Protein AF-A0A852X7X7-F1 (afdb_monomer)

Structure (mmCIF, N/CA/C/O backbone):
data_AF-A0A852X7X7-F1
#
_entry.id   AF-A0A852X7X7-F1
#
loop_
_atom_site.group_PDB
_atom_site.id
_atom_site.type_symbol
_atom_site.label_atom_id
_atom_site.label_alt_id
_atom_site.label_comp_id
_atom_site.label_asym_id
_atom_site.label_entity_id
_atom_site.label_seq_id
_atom_site.pdbx_PDB_ins_code
_atom_site.Cartn_x
_atom_site.Cartn_y
_atom_site.Cartn_z
_atom_site.occupancy
_atom_site.B_iso_or_equiv
_atom_site.auth_seq_id
_atom_site.auth_comp_id
_atom_site.auth_asym_id
_atom_site.auth_atom_id
_atom_site.pdbx_PDB_model_num
ATOM 1 N N . MET A 1 1 ? -17.909 14.255 57.408 1.00 47.53 1 MET A N 1
ATOM 2 C CA . MET A 1 1 ? -19.087 13.849 56.614 1.00 47.53 1 MET A CA 1
ATOM 3 C C . MET A 1 1 ? -19.416 14.980 55.653 1.00 47.53 1 MET A C 1
ATOM 5 O O . MET A 1 1 ? -20.024 15.958 56.051 1.00 47.53 1 MET A O 1
ATOM 9 N N . ALA A 1 2 ? -18.849 14.853 54.459 1.00 37.81 2 ALA A N 1
ATOM 10 C CA . ALA A 1 2 ? -18.956 15.591 53.193 1.00 37.81 2 ALA A CA 1
ATOM 11 C C . ALA A 1 2 ? -17.864 14.885 52.345 1.00 37.81 2 ALA A C 1
ATOM 13 O O . ALA A 1 2 ? -16.836 14.518 52.910 1.00 37.81 2 ALA A O 1
ATOM 14 N N . ASP A 1 3 ? -18.020 14.512 51.084 1.00 29.88 3 ASP A N 1
ATOM 15 C CA . ASP A 1 3 ? -18.584 15.288 49.995 1.00 29.88 3 ASP A CA 1
ATOM 16 C C . ASP A 1 3 ? -18.971 14.363 48.824 1.00 29.88 3 ASP A C 1
ATOM 18 O O . ASP A 1 3 ? -18.454 13.251 48.685 1.00 29.88 3 ASP A O 1
ATOM 22 N N . SER A 1 4 ? -19.895 14.841 48.000 1.00 41.03 4 SER A N 1
ATOM 23 C CA . SER A 1 4 ? -20.409 14.184 46.796 1.00 41.03 4 SER A CA 1
ATOM 24 C C . SER A 1 4 ? -19.442 14.341 45.619 1.00 41.03 4 SER A C 1
ATOM 26 O O . SER A 1 4 ? -18.873 15.412 45.455 1.00 41.03 4 SER A O 1
ATOM 28 N N . ALA A 1 5 ? -19.357 13.350 44.723 1.00 35.47 5 ALA A N 1
ATOM 29 C CA . ALA A 1 5 ? -19.069 13.603 43.305 1.00 35.47 5 ALA A CA 1
ATOM 30 C C . ALA A 1 5 ? -19.497 12.423 42.416 1.00 35.47 5 ALA A C 1
ATOM 32 O O . ALA A 1 5 ? -18.858 11.374 42.361 1.00 35.47 5 ALA A O 1
ATOM 33 N N . GLN A 1 6 ? -20.604 12.634 41.705 1.00 41.34 6 GLN A N 1
ATOM 34 C CA . GLN A 1 6 ? -20.927 11.980 40.440 1.00 41.34 6 GLN A CA 1
ATOM 35 C C . GLN A 1 6 ? -20.012 12.489 39.313 1.00 41.34 6 GLN A C 1
ATOM 37 O O . GLN A 1 6 ? -19.461 13.582 39.410 1.00 41.34 6 GLN A O 1
ATOM 42 N N . SER A 1 7 ? -20.031 11.740 38.202 1.00 35.16 7 SER A N 1
ATOM 43 C CA . SER A 1 7 ? -19.674 12.121 36.822 1.00 35.16 7 SER A CA 1
ATOM 44 C C . SER A 1 7 ? -18.323 11.612 36.315 1.00 35.16 7 SER A C 1
ATOM 46 O O . SER A 1 7 ? -17.268 12.098 36.702 1.00 35.16 7 SER A O 1
ATOM 48 N N . ALA A 1 8 ? -18.366 10.685 35.357 1.00 33.28 8 ALA A N 1
ATOM 49 C CA . ALA A 1 8 ? -18.202 11.067 33.952 1.00 33.28 8 ALA A CA 1
ATOM 50 C C . ALA A 1 8 ? -18.531 9.872 33.045 1.00 33.28 8 ALA A C 1
ATOM 52 O O . ALA A 1 8 ? -18.027 8.765 33.236 1.00 33.28 8 ALA A O 1
ATOM 53 N N . GLY A 1 9 ? -19.413 10.109 32.073 1.00 31.95 9 GLY A N 1
ATOM 54 C CA . GLY A 1 9 ? -19.806 9.140 31.060 1.00 31.95 9 GLY A CA 1
ATOM 55 C C . GLY A 1 9 ? -18.603 8.667 30.252 1.00 31.95 9 GLY A C 1
ATOM 56 O O . GLY A 1 9 ? -17.933 9.455 29.588 1.00 31.95 9 GLY A O 1
ATOM 57 N N . GLY A 1 10 ? -18.342 7.364 30.308 1.00 29.44 10 GLY A N 1
ATOM 58 C CA . GLY A 1 10 ? -17.426 6.714 29.387 1.00 29.44 10 GLY A CA 1
ATOM 59 C C . GLY A 1 10 ? -18.079 6.656 28.015 1.00 29.44 10 GLY A C 1
ATOM 60 O O . GLY A 1 10 ? -19.045 5.918 27.827 1.00 29.44 10 GLY A O 1
ATOM 61 N N . ALA A 1 11 ? -17.550 7.440 27.076 1.00 36.84 11 ALA A N 1
ATOM 62 C CA . ALA A 1 11 ? -17.790 7.259 25.652 1.00 36.84 11 ALA A CA 1
ATOM 63 C C . ALA A 1 11 ? -17.662 5.768 25.307 1.00 36.84 11 ALA A C 1
ATOM 65 O O . ALA A 1 11 ? -16.727 5.102 25.764 1.00 36.84 11 ALA A O 1
ATOM 66 N N . GLY A 1 12 ? -18.644 5.251 24.565 1.00 34.09 12 GLY A N 1
ATOM 67 C CA . GLY A 1 12 ? -18.779 3.840 24.227 1.00 34.09 12 GLY A CA 1
ATOM 68 C C . GLY A 1 12 ? -17.469 3.266 23.705 1.00 34.09 12 GLY A C 1
ATOM 69 O O . GLY A 1 12 ? -17.073 3.510 22.570 1.00 34.09 12 GLY A O 1
ATOM 70 N N . ARG A 1 13 ? -16.788 2.495 24.554 1.00 37.50 13 ARG A N 1
ATOM 71 C CA . ARG A 1 13 ? -15.682 1.643 24.133 1.00 37.50 13 ARG A CA 1
ATOM 72 C C . ARG A 1 13 ? -16.305 0.600 23.196 1.00 37.50 13 ARG A C 1
ATOM 74 O O . ARG A 1 13 ? -17.237 -0.069 23.648 1.00 37.50 13 ARG A O 1
ATOM 81 N N . PRO A 1 14 ? -15.851 0.464 21.938 1.00 44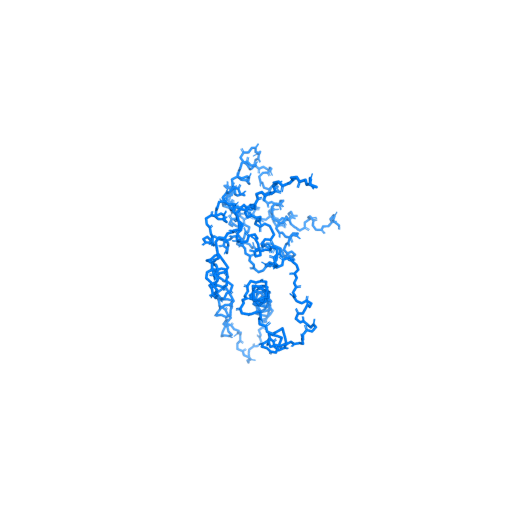.03 14 PRO A N 1
ATOM 82 C CA . PRO A 1 14 ? -16.411 -0.527 21.029 1.00 44.03 14 PRO A CA 1
ATOM 83 C C . PRO A 1 14 ? -16.366 -1.898 21.706 1.00 44.03 14 PRO A C 1
ATOM 85 O O . PRO A 1 14 ? -15.362 -2.254 22.338 1.00 44.03 14 PRO A O 1
ATOM 88 N N . GLU A 1 15 ? -17.495 -2.609 21.652 1.00 45.03 15 GLU A N 1
ATOM 89 C CA . GLU A 1 15 ? -17.642 -3.959 22.186 1.00 45.03 15 GLU A CA 1
ATOM 90 C C . GLU A 1 15 ? -16.430 -4.798 21.796 1.00 45.03 15 GLU A C 1
ATOM 92 O O . GLU A 1 15 ? -15.953 -4.745 20.662 1.00 45.03 15 GLU A O 1
ATOM 97 N N . LYS A 1 16 ? -15.907 -5.541 22.777 1.00 47.69 16 LYS A N 1
ATOM 98 C CA . LYS A 1 16 ? -14.737 -6.404 22.636 1.00 47.69 16 LYS A CA 1
ATOM 99 C C . LYS A 1 16 ? -14.944 -7.348 21.449 1.00 47.69 16 LYS A C 1
ATOM 101 O O . LYS A 1 16 ? -15.520 -8.421 21.617 1.00 47.69 16 LYS A 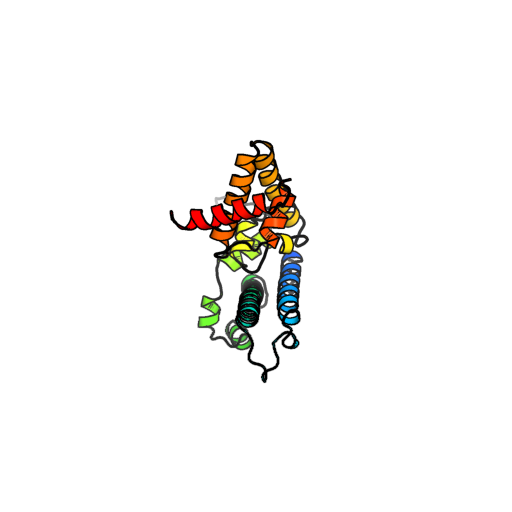O 1
ATOM 106 N N . GLN A 1 17 ? -14.437 -6.976 20.274 1.00 52.56 17 GLN A N 1
ATOM 107 C CA . GLN A 1 17 ? -14.179 -7.930 19.206 1.00 52.56 17 GLN A CA 1
ATOM 108 C C . GLN A 1 17 ? -13.376 -9.069 19.827 1.00 52.56 17 GLN A C 1
ATOM 110 O O . GLN A 1 17 ? -12.399 -8.833 20.547 1.00 52.56 17 GLN A O 1
ATOM 115 N N . GLY A 1 18 ? -13.873 -10.291 19.632 1.00 54.16 18 GLY A N 1
ATOM 116 C CA . GLY A 1 18 ? -13.298 -11.494 20.206 1.00 54.16 18 GLY A CA 1
ATOM 1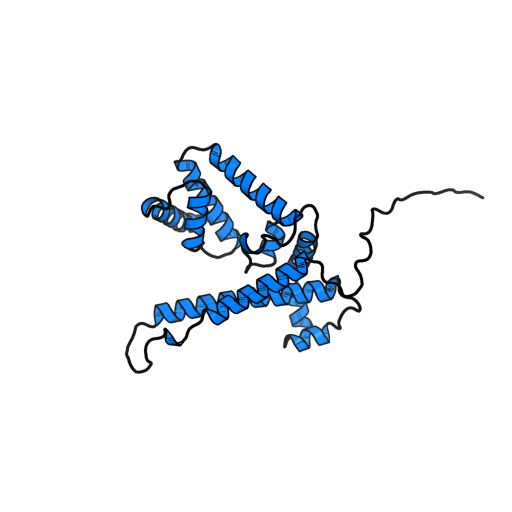17 C C . GLY A 1 18 ? -11.791 -11.512 19.996 1.00 54.16 18 GLY A C 1
ATOM 118 O O . GLY A 1 18 ? -11.280 -11.212 18.916 1.00 54.16 18 GLY A O 1
ATOM 119 N N . TRP A 1 19 ? -11.080 -11.821 21.068 1.00 57.03 19 TRP A N 1
ATOM 120 C CA . TRP A 1 19 ? -9.647 -12.018 21.031 1.00 57.03 19 TRP A CA 1
ATOM 121 C C . TRP A 1 19 ? -9.252 -12.941 19.856 1.00 57.03 19 TRP A C 1
ATOM 123 O O . TRP A 1 19 ? -9.862 -13.991 19.675 1.00 57.03 19 TRP A O 1
ATOM 133 N N . GLY A 1 20 ? -8.269 -12.535 19.041 1.00 67.25 20 GLY A N 1
ATOM 134 C CA . GLY A 1 20 ? -7.793 -13.317 17.889 1.00 67.25 20 GLY A CA 1
ATOM 135 C C . GLY A 1 20 ? -8.517 -13.076 16.556 1.00 67.25 20 GLY A C 1
ATOM 136 O O . GLY A 1 20 ? -8.166 -13.713 15.567 1.00 67.25 20 GLY A O 1
ATOM 137 N N . VAL A 1 21 ? -9.481 -12.151 16.486 1.00 82.62 21 VAL A N 1
ATOM 138 C CA . VAL A 1 21 ? -10.149 -11.782 15.225 1.00 82.62 21 VAL A CA 1
ATOM 139 C C . VAL A 1 21 ? -9.484 -10.551 14.605 1.00 82.62 21 VAL A C 1
ATOM 141 O O . VAL A 1 21 ? -9.337 -9.519 15.258 1.00 82.62 21 VAL A O 1
ATOM 144 N N . ILE A 1 22 ? -9.083 -10.650 13.335 1.00 89.69 22 ILE A N 1
ATOM 145 C CA . ILE A 1 22 ? -8.619 -9.499 12.549 1.00 89.69 22 ILE A CA 1
ATOM 146 C C . ILE A 1 22 ? -9.858 -8.788 11.977 1.00 89.69 22 ILE A C 1
ATOM 148 O O . ILE A 1 22 ? -10.655 -9.443 11.301 1.00 89.69 22 ILE A O 1
ATOM 152 N N . PRO A 1 23 ? -10.043 -7.474 12.204 1.00 92.75 23 PRO A N 1
ATOM 153 C CA . PRO A 1 23 ? -11.139 -6.715 11.626 1.00 92.75 23 PRO A CA 1
ATOM 154 C C . PRO A 1 23 ? -11.166 -6.837 10.106 1.00 92.75 23 PRO A C 1
ATOM 156 O O . PRO A 1 23 ? -10.123 -6.823 9.448 1.00 92.75 23 PRO A O 1
ATOM 159 N N . GLY A 1 24 ? -12.376 -6.881 9.546 1.00 95.06 24 GLY A N 1
ATOM 160 C CA . GLY A 1 24 ? -12.597 -7.023 8.106 1.00 95.06 24 GLY A CA 1
ATOM 161 C C . GLY A 1 24 ? -11.747 -6.089 7.229 1.00 95.06 24 GLY A C 1
ATOM 162 O O . GLY A 1 24 ? -11.124 -6.596 6.298 1.00 95.06 24 GLY A O 1
ATOM 163 N N . PRO A 1 25 ? -11.661 -4.772 7.514 1.00 96.31 25 PRO A N 1
ATOM 164 C CA . PRO A 1 25 ? -10.861 -3.848 6.705 1.00 96.31 25 PRO A CA 1
ATOM 165 C C . PRO A 1 25 ? -9.365 -4.184 6.704 1.00 96.31 25 PRO A C 1
ATOM 167 O O . PRO A 1 25 ? -8.741 -4.225 5.647 1.00 96.31 25 PRO A O 1
ATOM 170 N N . VAL A 1 26 ? -8.805 -4.520 7.872 1.00 95.94 26 VAL A N 1
ATOM 171 C CA . VAL A 1 26 ? -7.389 -4.895 8.023 1.00 95.94 26 VAL A CA 1
ATOM 172 C C . VAL A 1 26 ? -7.097 -6.216 7.312 1.00 95.94 26 VAL A C 1
ATOM 174 O O . VAL A 1 26 ? -6.106 -6.325 6.593 1.00 95.94 26 VAL A O 1
ATOM 177 N N . HIS A 1 27 ? -7.972 -7.214 7.469 1.00 96.38 27 HIS A N 1
ATOM 178 C CA . HIS A 1 27 ? -7.832 -8.500 6.786 1.00 96.38 27 HIS A CA 1
ATOM 179 C C . HIS A 1 27 ? -7.914 -8.347 5.261 1.00 96.38 27 HIS A C 1
ATOM 181 O O . HIS A 1 27 ? -7.106 -8.923 4.539 1.00 96.38 27 HIS A O 1
ATOM 187 N N . ARG A 1 28 ? -8.859 -7.550 4.751 1.00 97.62 28 ARG A N 1
ATOM 188 C CA . ARG A 1 28 ? -8.969 -7.296 3.308 1.00 97.62 28 ARG A CA 1
ATOM 189 C C . ARG A 1 28 ? -7.742 -6.574 2.760 1.00 97.62 28 ARG A C 1
ATOM 191 O O . ARG A 1 28 ? -7.268 -6.959 1.697 1.00 97.62 28 ARG A O 1
ATOM 198 N N . LEU A 1 29 ? -7.183 -5.608 3.492 1.00 97.38 29 LEU A N 1
ATOM 199 C CA . LEU A 1 29 ? -5.947 -4.949 3.070 1.00 97.38 29 LEU A CA 1
ATOM 200 C C . LEU A 1 29 ? -4.753 -5.918 3.047 1.00 97.38 29 LEU A C 1
ATOM 202 O O . LEU A 1 29 ? -3.967 -5.903 2.103 1.00 97.38 29 LEU A O 1
ATOM 206 N N . LEU A 1 30 ? -4.646 -6.800 4.047 1.00 97.06 30 LEU A N 1
ATOM 207 C CA . LEU A 1 30 ? -3.643 -7.869 4.078 1.00 97.06 30 LEU A CA 1
ATOM 208 C C . LEU A 1 30 ? -3.734 -8.760 2.828 1.00 97.06 30 LEU A C 1
ATOM 210 O O . LEU A 1 30 ? -2.717 -9.021 2.180 1.00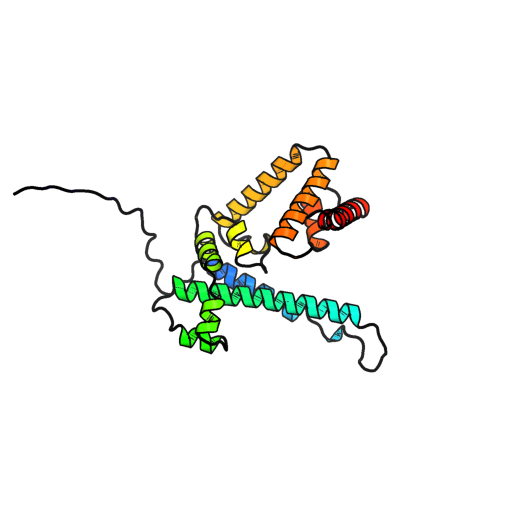 97.06 30 LEU A O 1
ATOM 214 N N . VAL A 1 31 ? -4.946 -9.208 2.483 1.00 97.31 31 VAL A N 1
ATOM 215 C CA . VAL A 1 31 ? -5.203 -10.000 1.270 1.00 97.31 31 VAL A CA 1
ATOM 216 C C . VAL A 1 31 ? -4.788 -9.211 0.029 1.00 97.31 31 VAL A C 1
ATOM 218 O O . VAL A 1 31 ? -4.030 -9.733 -0.781 1.00 97.31 31 VAL A O 1
ATOM 221 N N . ARG A 1 32 ? -5.178 -7.935 -0.074 1.00 96.44 32 ARG A N 1
ATOM 222 C CA . ARG A 1 32 ? -4.874 -7.075 -1.226 1.00 96.44 32 ARG A CA 1
ATOM 223 C C . ARG A 1 32 ? -3.374 -6.910 -1.463 1.00 96.44 32 ARG A C 1
ATOM 225 O O . ARG A 1 32 ? -2.909 -7.094 -2.582 1.00 96.44 32 ARG A O 1
ATOM 232 N N . LEU A 1 33 ? -2.609 -6.619 -0.411 1.00 96.81 33 LEU A N 1
ATOM 233 C CA . LEU A 1 33 ? -1.148 -6.504 -0.489 1.00 96.81 33 LEU A CA 1
ATOM 234 C C . LEU A 1 33 ? -0.491 -7.839 -0.871 1.00 96.81 33 LEU A C 1
ATOM 236 O O . LEU A 1 33 ? 0.469 -7.860 -1.638 1.00 96.81 33 LEU A O 1
ATOM 240 N N . THR A 1 34 ? -1.026 -8.957 -0.373 1.00 97.69 34 THR A N 1
ATOM 241 C CA . THR A 1 34 ? -0.532 -10.301 -0.710 1.00 97.69 34 THR A CA 1
ATOM 242 C C . THR A 1 34 ? -0.793 -10.642 -2.178 1.00 97.69 34 THR A C 1
ATOM 244 O O . THR A 1 34 ? 0.115 -11.083 -2.881 1.00 97.69 34 THR A O 1
ATOM 247 N N . GLU A 1 35 ? -2.014 -10.406 -2.660 1.00 95.56 35 GLU A N 1
ATOM 248 C CA . GLU A 1 35 ? -2.400 -10.608 -4.060 1.00 95.56 35 GLU A CA 1
ATOM 249 C C . GLU A 1 35 ? -1.595 -9.709 -4.997 1.00 95.56 35 GLU A C 1
ATOM 251 O O . GLU A 1 35 ? -1.114 -10.176 -6.026 1.00 95.56 35 GLU A O 1
ATOM 256 N N . LYS A 1 36 ? -1.377 -8.446 -4.616 1.00 93.81 36 LYS A N 1
ATOM 257 C CA . LYS A 1 36 ? -0.574 -7.495 -5.387 1.00 93.81 36 LYS A CA 1
ATOM 258 C C . LYS A 1 36 ? 0.884 -7.932 -5.499 1.00 93.81 36 LYS A C 1
ATOM 260 O O . LYS A 1 36 ? 1.420 -7.973 -6.603 1.00 93.81 36 LYS A O 1
ATOM 265 N N . ALA A 1 37 ? 1.511 -8.322 -4.387 1.00 94.50 37 ALA A N 1
ATOM 266 C CA . ALA A 1 37 ? 2.879 -8.841 -4.397 1.00 94.50 37 ALA A CA 1
ATOM 267 C C . ALA A 1 37 ? 2.997 -10.091 -5.280 1.00 94.50 37 ALA A C 1
ATOM 269 O O . ALA A 1 37 ? 3.936 -10.209 -6.067 1.00 94.50 37 ALA A O 1
ATOM 270 N N . ARG A 1 38 ? 2.016 -10.997 -5.191 1.00 95.00 38 ARG A N 1
ATOM 271 C CA . ARG A 1 38 ? 1.952 -12.184 -6.043 1.00 95.00 38 ARG A CA 1
ATOM 272 C C . ARG A 1 38 ? 1.818 -11.819 -7.518 1.00 95.00 38 ARG A C 1
ATOM 274 O O . ARG A 1 38 ? 2.576 -12.342 -8.317 1.00 95.00 38 ARG A O 1
ATOM 281 N N . ALA A 1 39 ? 0.910 -10.914 -7.874 1.00 90.75 39 ALA A N 1
ATOM 282 C CA . ALA A 1 39 ? 0.714 -10.496 -9.259 1.00 90.75 39 ALA A CA 1
ATOM 283 C C . ALA A 1 39 ? 1.983 -9.871 -9.862 1.00 90.75 39 ALA A C 1
ATOM 285 O O . ALA A 1 39 ? 2.319 -10.154 -11.008 1.00 90.75 39 ALA A O 1
ATOM 286 N N . ILE A 1 40 ? 2.721 -9.068 -9.083 1.00 88.81 40 ILE A N 1
ATOM 287 C CA . ILE A 1 40 ? 4.006 -8.502 -9.519 1.00 88.81 40 ILE A CA 1
ATOM 288 C C . ILE A 1 40 ? 5.025 -9.618 -9.775 1.00 88.81 40 ILE A C 1
ATOM 290 O O . ILE A 1 40 ? 5.695 -9.596 -10.804 1.00 88.81 40 ILE A O 1
ATOM 294 N N . ALA A 1 41 ? 5.133 -10.584 -8.858 1.00 89.88 41 ALA A N 1
ATOM 295 C CA . ALA A 1 41 ? 6.063 -11.704 -8.981 1.00 89.88 41 ALA A CA 1
ATOM 296 C C . ALA A 1 41 ? 5.711 -12.632 -10.157 1.00 89.88 41 ALA A C 1
ATOM 298 O O . ALA A 1 41 ? 6.589 -12.963 -10.947 1.00 89.88 41 ALA A O 1
ATOM 299 N N . ASP A 1 42 ? 4.435 -12.996 -10.303 1.00 87.56 42 ASP A N 1
ATOM 300 C CA . ASP A 1 42 ? 3.931 -13.852 -11.383 1.00 87.56 42 ASP A CA 1
ATOM 301 C C . ASP A 1 42 ? 4.069 -13.161 -12.757 1.00 87.56 42 ASP A C 1
ATOM 303 O O . ASP A 1 42 ? 4.243 -13.829 -13.772 1.00 87.56 42 ASP A O 1
ATOM 307 N N . GLY A 1 43 ? 4.043 -11.823 -12.798 1.00 86.50 43 GLY A N 1
ATOM 308 C CA . GLY A 1 43 ? 4.277 -11.029 -14.007 1.00 86.50 43 GLY A CA 1
ATOM 309 C C . GLY A 1 43 ? 5.747 -10.911 -14.433 1.00 86.50 43 GLY A C 1
ATOM 310 O O . GLY A 1 43 ? 6.034 -10.239 -15.425 1.00 86.50 43 GLY A O 1
ATOM 311 N N . GLN A 1 44 ? 6.692 -11.500 -13.689 1.00 84.12 44 GLN A N 1
ATOM 312 C CA . GLN A 1 44 ? 8.101 -11.567 -14.083 1.00 84.12 44 GLN A CA 1
ATOM 313 C C . GLN A 1 44 ? 8.368 -12.834 -14.896 1.00 84.12 44 GLN A C 1
ATOM 315 O O . GLN A 1 44 ? 8.688 -13.885 -14.342 1.00 84.12 44 GLN A O 1
ATOM 320 N N . ASP A 1 45 ? 8.279 -12.723 -16.219 1.00 81.44 45 ASP A N 1
ATOM 321 C CA . ASP A 1 45 ? 8.635 -13.809 -17.126 1.00 81.44 45 ASP A CA 1
ATOM 322 C C . ASP A 1 45 ? 10.059 -13.629 -17.668 1.00 81.44 45 ASP A C 1
ATOM 324 O O . ASP A 1 45 ? 10.343 -12.785 -18.519 1.00 81.44 45 ASP A O 1
ATOM 328 N N . VAL A 1 46 ? 10.983 -14.447 -17.162 1.00 78.88 46 VAL A N 1
ATOM 329 C CA . VAL A 1 46 ? 12.376 -14.460 -17.628 1.00 78.88 46 VAL A CA 1
ATOM 330 C C . VAL A 1 46 ? 12.524 -15.036 -19.038 1.00 78.88 46 VAL A C 1
ATOM 332 O O . VAL A 1 46 ? 13.561 -14.832 -19.658 1.00 78.88 46 VAL A O 1
ATOM 335 N N . SER A 1 47 ? 11.510 -15.731 -19.563 1.00 82.12 47 SER A N 1
ATOM 336 C CA . SER A 1 47 ? 11.523 -16.244 -20.936 1.00 82.12 47 SER A CA 1
ATOM 337 C C . SER A 1 47 ? 11.342 -15.149 -21.989 1.00 82.12 47 SER A C 1
ATOM 339 O O . SER A 1 47 ? 11.691 -15.360 -23.147 1.00 82.12 47 SER A O 1
ATOM 341 N N . GLU A 1 48 ? 10.881 -13.959 -21.584 1.00 84.62 48 GLU A N 1
ATOM 342 C CA . GLU A 1 48 ? 10.865 -12.776 -22.447 1.00 84.62 48 GLU A CA 1
ATOM 343 C C . GLU A 1 48 ? 12.276 -12.254 -22.750 1.00 84.62 48 GLU A C 1
ATOM 345 O O . GLU A 1 48 ? 12.460 -11.510 -23.712 1.00 84.62 48 GLU A O 1
ATOM 350 N N . TRP A 1 49 ? 13.275 -12.608 -21.935 1.00 89.69 49 TRP A N 1
ATOM 351 C CA . TRP A 1 49 ? 14.633 -12.115 -22.121 1.00 89.69 49 TRP A CA 1
ATOM 352 C C . TRP A 1 49 ? 15.258 -12.706 -23.391 1.00 89.69 49 TRP A C 1
ATOM 354 O O . TRP A 1 49 ? 15.086 -13.898 -23.665 1.00 89.69 49 TRP A O 1
ATOM 364 N N . PRO A 1 50 ? 16.036 -11.914 -24.152 1.00 87.25 50 PRO A N 1
ATOM 365 C CA . PRO A 1 50 ? 16.740 -12.423 -25.318 1.00 87.25 50 PRO A CA 1
ATOM 366 C C . PRO A 1 50 ? 17.647 -13.617 -24.968 1.00 87.25 50 PRO A C 1
ATOM 368 O O . PRO A 1 50 ? 18.235 -13.638 -23.879 1.00 87.25 50 PRO A O 1
ATOM 371 N N . PRO A 1 51 ? 17.813 -14.590 -25.884 1.00 85.69 51 PRO A N 1
ATOM 372 C CA . PRO A 1 51 ? 18.732 -15.706 -25.696 1.00 85.69 51 PRO A CA 1
ATOM 373 C C . PRO A 1 51 ? 20.146 -15.235 -25.340 1.00 85.69 51 PRO A C 1
ATOM 375 O O . PRO A 1 51 ? 20.670 -14.287 -25.927 1.00 85.69 51 PRO A O 1
ATOM 378 N N . ALA A 1 52 ? 20.784 -15.923 -24.390 1.00 79.25 52 ALA A N 1
ATOM 379 C CA . ALA A 1 52 ? 22.086 -15.528 -23.845 1.00 79.25 52 ALA A CA 1
ATOM 380 C C . ALA A 1 52 ? 23.235 -15.549 -24.874 1.00 79.25 52 ALA A C 1
ATOM 382 O O . ALA A 1 52 ? 24.283 -14.949 -24.645 1.00 79.25 52 ALA A O 1
ATOM 383 N N . ASP A 1 53 ? 23.056 -16.251 -25.991 1.00 88.38 53 ASP A N 1
ATOM 384 C CA . ASP A 1 53 ? 24.024 -16.406 -27.076 1.00 88.38 53 ASP A CA 1
ATOM 385 C C . ASP A 1 53 ? 23.856 -15.374 -28.206 1.00 88.38 53 ASP A C 1
ATOM 387 O O . ASP A 1 53 ? 24.656 -15.355 -29.142 1.00 88.38 53 ASP A O 1
ATOM 391 N N . THR A 1 54 ? 22.863 -14.484 -28.112 1.00 85.38 54 THR A N 1
ATOM 392 C CA . THR A 1 54 ? 22.564 -13.490 -29.147 1.00 85.38 54 THR A CA 1
ATOM 393 C C . THR A 1 54 ? 22.791 -12.067 -28.621 1.00 85.38 54 THR A C 1
ATOM 395 O O . THR A 1 54 ? 22.050 -11.620 -27.740 1.00 85.38 54 THR A O 1
ATOM 398 N N . PRO A 1 55 ? 23.770 -11.306 -29.160 1.00 88.69 55 PRO A N 1
ATOM 399 C CA . PRO A 1 55 ? 23.942 -9.895 -28.820 1.00 88.69 55 PRO A CA 1
ATOM 400 C C . PRO A 1 55 ? 22.638 -9.121 -29.042 1.00 88.69 55 PRO A C 1
ATOM 402 O O . PRO A 1 55 ? 22.135 -9.055 -30.161 1.00 88.69 55 PRO A O 1
ATOM 405 N N . SER A 1 56 ? 22.093 -8.557 -27.967 1.00 88.94 56 SER A N 1
ATOM 406 C CA . SER A 1 56 ? 20.783 -7.900 -27.944 1.00 88.94 56 SER A CA 1
ATOM 407 C C . SER A 1 56 ? 20.829 -6.673 -27.036 1.00 88.94 56 SER A C 1
ATOM 409 O O . SER A 1 56 ? 21.691 -6.578 -26.161 1.00 88.94 56 SER A O 1
ATOM 411 N N . ASP A 1 57 ? 19.899 -5.737 -27.224 1.00 88.19 57 ASP A N 1
ATOM 412 C CA . ASP A 1 57 ? 19.687 -4.660 -26.257 1.00 88.19 57 ASP A CA 1
ATOM 413 C C . ASP A 1 57 ? 18.862 -5.182 -25.072 1.00 88.19 57 ASP A C 1
ATOM 415 O O . ASP A 1 57 ? 17.682 -5.512 -25.207 1.00 88.19 57 ASP A O 1
ATOM 419 N N . PHE A 1 58 ? 19.506 -5.282 -23.910 1.00 88.88 58 PHE A N 1
ATOM 420 C CA . PHE A 1 58 ? 18.887 -5.758 -22.675 1.00 88.88 58 PHE A CA 1
ATOM 421 C C . PHE A 1 58 ? 18.306 -4.623 -21.813 1.00 88.88 58 PHE A C 1
ATOM 423 O O . PHE A 1 58 ? 17.635 -4.912 -20.821 1.00 88.88 58 PHE A O 1
ATOM 430 N N . ASP A 1 59 ? 18.526 -3.346 -22.161 1.00 89.31 59 ASP A N 1
ATOM 431 C CA . ASP A 1 59 ? 18.106 -2.198 -21.339 1.00 89.31 59 ASP A CA 1
ATOM 432 C C . ASP A 1 59 ? 16.595 -2.197 -21.018 1.00 89.31 59 ASP A C 1
ATOM 434 O O . ASP A 1 59 ? 16.244 -2.051 -19.842 1.00 89.31 59 ASP A O 1
ATOM 438 N N . PRO A 1 60 ? 15.675 -2.470 -21.970 1.00 86.88 60 PRO A N 1
ATOM 439 C CA . PRO A 1 60 ? 14.245 -2.550 -21.659 1.00 86.88 60 PRO A CA 1
ATOM 440 C C . PRO A 1 60 ? 13.904 -3.635 -20.624 1.00 86.88 60 PRO A C 1
ATOM 442 O O . PRO A 1 60 ? 13.086 -3.408 -19.730 1.00 86.88 60 PRO A O 1
ATOM 445 N N . TYR A 1 61 ? 14.565 -4.793 -20.701 1.00 86.62 61 TYR A N 1
ATOM 446 C CA . TYR A 1 61 ? 14.344 -5.930 -19.801 1.00 86.62 61 TYR A CA 1
ATOM 447 C C . TYR A 1 61 ? 14.916 -5.666 -18.408 1.00 86.62 61 TYR A C 1
ATOM 449 O O . TYR A 1 61 ? 14.254 -5.952 -17.404 1.00 86.62 61 TYR A O 1
ATOM 457 N N . PHE A 1 62 ? 16.102 -5.048 -18.330 1.00 87.25 62 PHE A N 1
ATOM 458 C CA . PHE A 1 62 ? 16.679 -4.599 -17.065 1.00 87.25 62 PHE A CA 1
ATOM 459 C C . PHE A 1 62 ? 15.768 -3.593 -16.374 1.00 87.25 62 PHE A C 1
ATOM 461 O O . PHE A 1 62 ? 15.440 -3.780 -15.205 1.00 87.25 62 PHE A O 1
ATOM 468 N N . ARG A 1 63 ? 15.305 -2.560 -17.087 1.00 86.38 63 ARG A N 1
ATOM 469 C CA . ARG A 1 63 ? 14.413 -1.541 -16.515 1.00 86.38 63 ARG A CA 1
ATOM 470 C C . ARG A 1 63 ? 13.091 -2.136 -16.050 1.00 86.38 63 ARG A C 1
ATOM 472 O O . ARG A 1 63 ? 12.675 -1.842 -14.931 1.00 86.38 63 ARG A O 1
ATOM 479 N N . LYS A 1 64 ? 12.466 -3.003 -16.857 1.00 86.06 64 LYS A N 1
ATOM 480 C CA . LYS A 1 64 ? 11.232 -3.712 -16.480 1.00 86.06 64 LYS A CA 1
ATOM 481 C C . LYS A 1 64 ? 11.434 -4.526 -15.198 1.00 86.06 64 LYS A C 1
ATOM 483 O O . LYS A 1 64 ? 10.646 -4.407 -14.263 1.00 86.06 64 LYS A O 1
ATOM 488 N N . THR A 1 65 ? 12.517 -5.296 -15.130 1.00 87.06 65 THR A N 1
ATOM 489 C CA . THR A 1 65 ? 12.819 -6.166 -13.984 1.00 87.06 65 THR A CA 1
ATOM 490 C C . THR A 1 65 ? 13.174 -5.364 -12.732 1.00 87.06 65 THR A C 1
ATOM 492 O O . THR A 1 65 ? 12.697 -5.665 -11.638 1.00 87.06 65 THR A O 1
ATOM 495 N N . LEU A 1 66 ? 13.970 -4.301 -12.863 1.00 86.44 66 LEU A N 1
ATOM 496 C CA . LEU A 1 66 ? 14.298 -3.400 -11.754 1.00 86.44 66 LEU A CA 1
ATOM 497 C C . LEU A 1 66 ? 13.049 -2.686 -11.220 1.00 86.44 66 LEU A C 1
ATOM 499 O O . LEU A 1 66 ? 12.855 -2.626 -10.009 1.00 86.44 66 LEU A O 1
ATOM 503 N N . ALA A 1 67 ? 12.165 -2.209 -12.100 1.00 81.00 67 ALA A N 1
ATOM 504 C CA . ALA A 1 67 ? 10.909 -1.583 -11.691 1.00 81.00 67 ALA A CA 1
ATOM 505 C C . ALA A 1 67 ? 10.002 -2.569 -10.937 1.00 81.00 67 ALA A C 1
ATOM 507 O O . ALA A 1 67 ? 9.479 -2.247 -9.871 1.00 81.00 67 ALA A O 1
ATOM 508 N N . ALA A 1 68 ? 9.854 -3.792 -11.446 1.00 83.38 68 ALA A N 1
ATOM 509 C CA . ALA A 1 68 ? 9.028 -4.805 -10.803 1.00 83.38 68 ALA A CA 1
ATOM 510 C C . ALA A 1 68 ? 9.606 -5.292 -9.468 1.00 83.38 68 ALA A C 1
ATOM 512 O O . ALA A 1 68 ? 8.868 -5.447 -8.496 1.00 83.38 68 ALA A O 1
ATOM 513 N N . THR A 1 69 ? 10.922 -5.496 -9.383 1.00 91.56 69 THR A N 1
ATOM 514 C CA . THR A 1 69 ? 11.579 -5.877 -8.122 1.00 91.56 69 THR A CA 1
ATOM 515 C C . THR A 1 69 ? 11.467 -4.778 -7.068 1.00 91.56 69 THR A C 1
ATOM 517 O O . THR A 1 69 ? 11.216 -5.091 -5.903 1.00 91.56 69 THR A O 1
ATOM 520 N N . GLN A 1 70 ? 11.556 -3.504 -7.463 1.00 91.44 70 GLN A N 1
ATOM 521 C CA . GLN A 1 70 ? 11.293 -2.375 -6.572 1.00 91.44 70 GLN A CA 1
ATOM 522 C C . GLN A 1 70 ? 9.828 -2.346 -6.105 1.00 91.44 70 GLN A C 1
ATOM 524 O O . GLN A 1 70 ? 9.574 -2.274 -4.903 1.00 91.44 70 GLN A O 1
ATOM 529 N N . ALA A 1 71 ? 8.860 -2.490 -7.014 1.00 84.81 71 ALA A N 1
ATOM 530 C CA . ALA A 1 71 ? 7.438 -2.526 -6.661 1.00 84.81 71 ALA A CA 1
ATOM 531 C C . ALA A 1 71 ? 7.096 -3.705 -5.726 1.00 84.81 71 ALA A C 1
ATOM 533 O O . ALA A 1 71 ? 6.315 -3.566 -4.778 1.00 84.81 71 ALA A O 1
ATOM 534 N N . LEU A 1 72 ? 7.716 -4.869 -5.950 1.00 93.62 72 LEU A N 1
ATOM 535 C CA . LEU A 1 72 ? 7.607 -6.025 -5.063 1.00 93.62 72 LEU A CA 1
ATOM 536 C C . LEU A 1 72 ? 8.217 -5.727 -3.687 1.00 93.62 72 LEU A C 1
ATOM 538 O O . LEU A 1 72 ? 7.627 -6.072 -2.659 1.00 93.62 72 LEU A O 1
ATOM 542 N N . HIS A 1 73 ? 9.377 -5.070 -3.644 1.00 94.31 73 HIS A N 1
ATOM 543 C CA . HIS A 1 73 ? 10.026 -4.668 -2.398 1.00 94.31 73 HIS A CA 1
ATOM 544 C C . HIS A 1 73 ? 9.161 -3.703 -1.571 1.00 94.31 73 HIS A C 1
ATOM 546 O O . HIS A 1 73 ? 9.019 -3.886 -0.358 1.00 94.31 73 HIS A O 1
ATOM 552 N N . GLU A 1 74 ? 8.547 -2.713 -2.215 1.00 91.50 74 GLU A N 1
ATOM 553 C CA . GLU A 1 74 ? 7.625 -1.767 -1.577 1.00 91.50 74 GLU A CA 1
ATOM 554 C C . GLU A 1 74 ? 6.379 -2.483 -1.050 1.00 91.50 74 GLU A C 1
ATOM 556 O O . GLU A 1 74 ? 6.084 -2.414 0.143 1.00 91.50 74 GLU A O 1
ATOM 561 N N . THR A 1 75 ? 5.714 -3.278 -1.894 1.00 93.88 75 THR A N 1
ATOM 562 C CA . THR A 1 75 ? 4.489 -4.007 -1.518 1.00 93.88 75 THR A CA 1
ATOM 563 C C . THR A 1 75 ? 4.727 -4.972 -0.353 1.00 93.88 75 THR A C 1
ATOM 565 O O . THR A 1 75 ? 3.942 -5.046 0.595 1.00 93.88 75 THR A O 1
ATOM 568 N N . THR A 1 76 ? 5.843 -5.705 -0.372 1.00 95.62 76 THR A N 1
ATOM 569 C CA . THR A 1 76 ? 6.203 -6.622 0.723 1.00 95.62 76 THR A CA 1
ATOM 570 C C . THR A 1 76 ? 6.627 -5.879 1.991 1.00 95.62 76 THR A C 1
ATOM 572 O O . THR A 1 76 ? 6.388 -6.364 3.102 1.00 95.62 76 THR A O 1
ATOM 575 N N . THR A 1 77 ? 7.212 -4.686 1.860 1.00 93.69 77 THR A N 1
ATOM 576 C CA . THR A 1 77 ? 7.504 -3.804 2.994 1.00 93.69 77 THR A CA 1
ATOM 577 C C . THR A 1 77 ? 6.227 -3.298 3.651 1.00 93.69 77 THR A C 1
ATOM 579 O O . THR A 1 77 ? 6.140 -3.347 4.883 1.00 93.69 77 THR A O 1
ATOM 582 N N . ASP A 1 78 ? 5.227 -2.903 2.870 1.00 95.00 78 ASP A N 1
ATOM 583 C CA . ASP A 1 78 ? 3.920 -2.472 3.371 1.00 95.00 78 ASP A CA 1
ATOM 584 C C . ASP A 1 78 ? 3.183 -3.616 4.063 1.00 95.00 78 ASP A C 1
ATOM 586 O O . ASP A 1 78 ? 2.747 -3.464 5.207 1.00 95.00 78 ASP A O 1
ATOM 590 N N . LEU A 1 79 ? 3.153 -4.802 3.444 1.00 95.38 79 LEU A N 1
ATOM 591 C CA . LEU A 1 79 ? 2.574 -6.011 4.038 1.00 95.38 79 LEU A CA 1
ATOM 592 C C . LEU A 1 79 ? 3.203 -6.325 5.400 1.00 95.38 79 LEU A C 1
ATOM 594 O O . LEU A 1 79 ? 2.511 -6.523 6.403 1.00 95.38 79 LEU A O 1
ATOM 598 N N . ARG A 1 80 ? 4.537 -6.332 5.460 1.00 92.69 80 ARG A N 1
ATOM 599 C CA . ARG A 1 80 ? 5.285 -6.588 6.695 1.00 92.69 80 ARG A CA 1
ATOM 600 C C . ARG A 1 80 ? 5.015 -5.516 7.752 1.00 92.69 80 ARG A C 1
ATOM 602 O O . ARG A 1 80 ? 4.943 -5.842 8.941 1.00 92.69 80 ARG A O 1
ATOM 609 N N . SER A 1 81 ? 4.868 -4.259 7.337 1.00 91.62 81 SER A N 1
ATOM 610 C CA . SER A 1 81 ? 4.581 -3.130 8.227 1.00 91.62 81 SER A CA 1
ATOM 611 C C . SER A 1 81 ? 3.170 -3.228 8.804 1.00 91.62 81 SER A C 1
ATOM 613 O O . SER A 1 81 ? 3.026 -3.136 10.022 1.00 91.62 81 SER A O 1
ATOM 615 N N . LEU A 1 82 ? 2.164 -3.539 7.979 1.00 93.50 82 LEU A N 1
ATOM 616 C CA . LEU A 1 82 ? 0.781 -3.781 8.401 1.00 93.50 82 LEU A CA 1
ATOM 617 C C . LEU A 1 82 ? 0.701 -4.900 9.446 1.00 93.50 82 LEU A C 1
ATOM 619 O O . LEU A 1 82 ? 0.163 -4.694 10.535 1.00 93.50 82 LEU A O 1
ATOM 623 N N . VAL A 1 83 ? 1.291 -6.067 9.154 1.00 91.69 83 VAL A N 1
ATOM 624 C CA . VAL A 1 83 ? 1.279 -7.224 10.067 1.00 91.69 83 VAL A CA 1
ATOM 625 C C . VAL A 1 83 ? 1.972 -6.890 11.385 1.00 91.69 83 VAL A C 1
ATOM 627 O O . VAL A 1 83 ? 1.437 -7.174 12.456 1.00 91.69 83 VAL A O 1
ATOM 630 N N . SER A 1 84 ? 3.143 -6.249 11.327 1.00 88.12 84 SER A N 1
ATOM 631 C CA . SER A 1 84 ? 3.898 -5.876 12.530 1.00 88.12 84 SER A CA 1
ATOM 632 C C . SER A 1 84 ? 3.143 -4.845 13.376 1.00 88.12 84 SER A C 1
ATOM 634 O O . SER A 1 84 ? 3.092 -4.962 14.603 1.00 88.12 84 SER A O 1
ATOM 636 N N . ALA A 1 85 ? 2.533 -3.847 12.732 1.00 88.69 85 ALA A N 1
ATOM 637 C CA . ALA A 1 85 ? 1.750 -2.807 13.387 1.00 88.69 85 ALA A CA 1
ATOM 638 C C . ALA A 1 85 ? 0.502 -3.375 14.068 1.00 88.69 85 ALA A C 1
ATOM 640 O O . ALA A 1 85 ? 0.287 -3.117 15.258 1.00 88.69 85 ALA A O 1
ATOM 641 N N . TRP A 1 86 ? -0.244 -4.222 13.356 1.00 89.19 86 TRP A N 1
ATOM 642 C CA . TRP A 1 86 ? -1.406 -4.927 13.884 1.00 89.19 86 TRP A CA 1
ATOM 643 C C . TRP A 1 86 ? -1.044 -5.806 15.089 1.00 89.19 86 TRP A C 1
ATOM 645 O O . TRP A 1 86 ? -1.625 -5.668 16.171 1.00 89.19 86 TRP A O 1
ATOM 655 N N . ALA A 1 87 ? -0.029 -6.658 14.922 1.00 86.69 87 ALA A N 1
ATOM 656 C CA . ALA A 1 87 ? 0.437 -7.587 15.943 1.00 86.69 87 ALA A CA 1
ATOM 657 C C . ALA A 1 87 ? 0.897 -6.871 17.222 1.00 86.69 87 ALA A C 1
ATOM 659 O O . ALA A 1 87 ? 0.641 -7.330 18.330 1.00 86.69 87 ALA A O 1
ATOM 660 N N . HIS A 1 88 ? 1.549 -5.717 17.104 1.00 82.06 88 HIS A N 1
ATOM 661 C CA . HIS A 1 88 ? 2.021 -4.994 18.280 1.00 82.06 88 HIS A CA 1
ATOM 662 C C . HIS A 1 88 ? 0.913 -4.201 18.996 1.00 82.06 88 HIS A C 1
ATOM 664 O O . HIS A 1 88 ? 0.940 -4.054 20.224 1.00 82.06 88 HIS A O 1
ATOM 670 N N . LYS A 1 89 ? -0.037 -3.634 18.240 1.00 83.00 89 LYS A N 1
ATOM 671 C CA . LYS A 1 8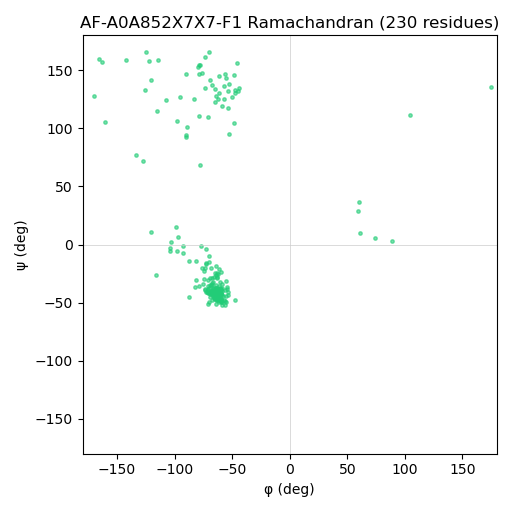9 ? -1.049 -2.716 18.782 1.00 83.00 89 LYS A CA 1
ATOM 672 C C . LYS A 1 89 ? -2.289 -3.440 19.309 1.00 83.00 89 LYS A C 1
ATOM 674 O O . LYS A 1 89 ? -2.718 -3.125 20.417 1.00 83.00 89 LYS A O 1
ATOM 679 N N . TYR A 1 90 ? -2.817 -4.415 18.568 1.00 83.00 90 TYR A N 1
ATOM 680 C CA . TYR A 1 90 ? -4.132 -5.008 18.852 1.00 83.00 90 TYR A CA 1
ATOM 681 C C . TYR A 1 90 ? -4.081 -6.491 19.229 1.00 83.00 90 TYR A C 1
ATOM 683 O O . TYR A 1 90 ? -4.960 -6.958 19.953 1.00 83.00 90 TYR A O 1
ATOM 691 N N . HIS A 1 91 ? -3.066 -7.241 18.785 1.00 80.12 91 HIS A N 1
ATOM 692 C CA . HIS A 1 91 ? -2.977 -8.663 19.118 1.00 80.12 91 HIS A CA 1
ATOM 693 C C . HIS A 1 91 ? -2.719 -8.877 20.614 1.00 80.12 91 HIS A C 1
ATOM 695 O O . HIS A 1 91 ? -1.882 -8.218 21.235 1.00 80.12 91 HIS A O 1
ATOM 701 N N . GLN A 1 92 ? -3.429 -9.848 21.183 1.00 81.06 92 GLN A N 1
ATOM 702 C CA . GLN A 1 92 ? -3.183 -10.369 22.524 1.00 81.06 92 GLN A CA 1
ATOM 703 C C . GLN A 1 92 ? -2.909 -11.889 22.428 1.00 81.06 92 GLN A C 1
ATOM 705 O O . GLN A 1 92 ? -3.249 -12.483 21.411 1.00 81.06 92 GLN A O 1
ATOM 710 N N . PRO A 1 93 ? -2.233 -12.527 23.395 1.00 83.81 93 PRO A N 1
ATOM 711 C CA . PRO A 1 93 ? -1.160 -11.863 24.115 1.00 83.81 93 PRO A CA 1
ATOM 712 C C . PRO A 1 93 ? -0.225 -11.192 23.098 1.00 83.81 93 PRO A C 1
ATOM 714 O O . PRO A 1 93 ? -0.067 -11.660 21.964 1.00 83.81 93 PRO A O 1
ATOM 717 N N . LYS A 1 94 ? 0.341 -10.044 23.469 1.00 83.19 94 LYS A N 1
ATOM 718 C CA . LYS A 1 94 ? 1.274 -9.358 22.574 1.00 83.19 94 LYS A CA 1
ATOM 719 C C . LYS A 1 94 ? 2.412 -10.322 22.227 1.00 83.19 94 LYS A C 1
ATOM 721 O O . LYS A 1 94 ? 3.028 -10.861 23.150 1.00 83.19 94 LYS A O 1
ATOM 726 N N . PRO A 1 95 ? 2.681 -10.572 20.935 1.00 83.44 95 PRO A N 1
ATOM 727 C CA . PRO A 1 95 ? 3.779 -11.439 20.552 1.00 83.44 95 PRO A CA 1
ATOM 728 C C . PRO A 1 95 ? 5.091 -10.837 21.046 1.00 83.44 95 PRO A C 1
ATOM 730 O O . PRO A 1 95 ? 5.266 -9.615 21.074 1.00 83.44 95 PRO A O 1
ATOM 733 N N . ASN A 1 96 ? 6.022 -11.704 21.435 1.00 86.44 96 ASN A N 1
ATOM 734 C CA . ASN A 1 96 ? 7.348 -11.263 21.829 1.00 86.44 96 ASN A CA 1
ATOM 735 C C . ASN A 1 96 ? 8.022 -10.579 20.632 1.00 86.44 96 ASN A C 1
ATOM 737 O O . ASN A 1 96 ? 8.144 -11.149 19.546 1.00 86.44 96 ASN A O 1
ATOM 741 N N . PHE A 1 97 ? 8.469 -9.344 20.838 1.00 81.38 97 PHE A N 1
ATOM 742 C CA . PHE A 1 97 ? 9.066 -8.533 19.784 1.00 81.38 97 PHE A CA 1
ATOM 743 C C . PHE A 1 97 ? 10.333 -9.171 19.193 1.00 81.38 97 PHE A C 1
ATOM 745 O O . PHE A 1 97 ? 10.587 -9.055 17.995 1.00 81.38 97 PHE A O 1
ATOM 752 N N . SER A 1 98 ? 11.099 -9.903 20.007 1.00 85.19 98 SER A N 1
ATOM 753 C CA . SER A 1 98 ? 12.278 -10.649 19.555 1.00 85.19 98 SER A CA 1
ATOM 754 C C . SER A 1 98 ? 11.913 -11.812 18.631 1.00 85.19 98 SER A C 1
ATOM 756 O O . SER A 1 98 ? 12.640 -12.083 17.676 1.00 85.19 98 SER A O 1
ATOM 758 N N . ASP A 1 99 ? 10.772 -12.466 18.864 1.00 86.56 99 ASP A N 1
ATOM 759 C CA . ASP A 1 99 ? 10.284 -13.540 17.995 1.00 86.56 99 ASP A CA 1
ATOM 760 C C . ASP A 1 99 ? 9.798 -12.996 16.652 1.00 86.56 99 ASP A C 1
ATOM 762 O O . ASP A 1 99 ? 10.124 -13.564 15.609 1.00 86.56 99 ASP A O 1
ATOM 766 N N . LEU A 1 100 ? 9.105 -11.851 16.657 1.00 84.94 100 LEU A N 1
ATOM 767 C CA . LEU A 1 100 ? 8.732 -11.150 15.425 1.00 84.94 100 LEU A CA 1
ATOM 768 C C . LEU A 1 100 ? 9.960 -10.716 14.619 1.00 84.94 100 LEU A C 1
ATOM 770 O O . LEU A 1 100 ? 9.981 -10.871 13.399 1.00 84.94 100 LEU A O 1
ATOM 774 N N . ALA A 1 101 ? 10.992 -10.194 15.287 1.00 86.50 101 ALA A N 1
ATOM 775 C CA . ALA A 1 101 ? 12.225 -9.786 14.623 1.00 86.50 101 ALA A CA 1
ATOM 776 C C . ALA A 1 101 ? 12.923 -10.992 13.976 1.00 86.50 101 ALA A C 1
ATOM 778 O O . ALA A 1 101 ? 13.265 -10.943 12.794 1.00 86.50 101 ALA A O 1
ATOM 779 N N . ARG A 1 102 ? 13.028 -12.109 14.710 1.00 87.44 102 ARG A N 1
ATOM 780 C CA . ARG A 1 102 ? 13.586 -13.373 14.213 1.00 87.44 102 ARG A CA 1
ATOM 781 C C . ARG A 1 102 ? 12.821 -13.911 13.002 1.00 87.44 102 ARG A C 1
ATOM 783 O O . ARG A 1 102 ? 13.457 -14.303 12.029 1.00 87.44 102 ARG A O 1
ATOM 790 N N . ALA A 1 103 ? 11.488 -13.880 13.026 1.00 87.62 103 ALA A N 1
ATOM 791 C CA . ALA A 1 103 ? 10.654 -14.316 11.901 1.00 87.62 103 ALA A CA 1
ATOM 792 C C . ALA A 1 103 ? 10.872 -13.479 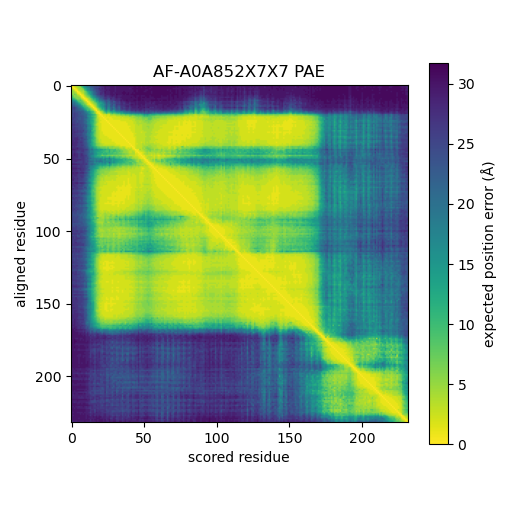10.626 1.00 87.62 103 ALA A C 1
ATOM 794 O O . ALA A 1 103 ? 10.666 -13.970 9.521 1.00 87.62 103 ALA A O 1
ATOM 795 N N . GLN A 1 104 ? 11.317 -12.228 10.772 1.00 87.12 104 GLN A N 1
ATOM 796 C CA . GLN A 1 104 ? 11.608 -11.315 9.664 1.00 87.12 104 GLN A CA 1
ATOM 797 C C . GLN A 1 104 ? 13.097 -11.276 9.281 1.00 87.12 104 GLN A C 1
ATOM 799 O O . GLN A 1 104 ? 13.494 -10.412 8.496 1.00 87.12 104 GLN A O 1
ATOM 804 N N . GLY A 1 105 ? 13.940 -12.132 9.875 1.00 88.31 105 GLY A N 1
ATOM 805 C CA . GLY A 1 105 ? 15.394 -12.074 9.688 1.00 88.31 105 GLY A CA 1
ATOM 806 C C . GLY A 1 105 ? 16.005 -10.734 10.123 1.00 88.31 105 GLY A C 1
ATOM 807 O O . GLY A 1 105 ? 16.994 -10.285 9.551 1.00 88.31 105 GLY A O 1
ATOM 808 N N . ALA A 1 106 ? 15.392 -10.055 11.095 1.00 87.00 106 ALA A N 1
ATOM 809 C CA . ALA A 1 106 ? 15.789 -8.737 11.574 1.00 87.00 106 ALA A CA 1
ATOM 810 C C . ALA A 1 106 ? 16.275 -8.786 13.028 1.00 87.00 106 ALA A C 1
ATOM 812 O O . ALA A 1 106 ? 15.926 -9.676 13.802 1.00 87.00 106 ALA A O 1
ATOM 813 N N . THR A 1 107 ? 17.048 -7.777 13.432 1.00 87.44 107 THR A N 1
ATOM 814 C CA . THR A 1 107 ? 17.319 -7.534 14.854 1.00 87.44 107 THR A CA 1
ATOM 815 C C . THR A 1 107 ? 16.119 -6.838 15.506 1.00 87.44 107 THR A C 1
ATOM 817 O O . THR A 1 107 ? 15.395 -6.110 14.816 1.00 87.44 107 THR A O 1
ATOM 820 N N . PRO A 1 108 ? 15.908 -6.977 16.829 1.00 83.56 108 PRO A N 1
ATOM 821 C CA . PRO A 1 108 ? 14.868 -6.227 17.531 1.00 83.56 108 PRO A CA 1
ATOM 822 C C . PRO A 1 108 ? 14.981 -4.713 17.294 1.00 83.56 108 PRO A C 1
ATOM 824 O O . PRO A 1 108 ? 13.994 -4.062 16.970 1.00 83.56 108 PRO A O 1
ATOM 827 N N . GLN A 1 109 ? 16.190 -4.143 17.342 1.00 84.31 109 GLN A N 1
ATOM 828 C CA . GLN A 1 109 ? 16.409 -2.724 17.033 1.00 84.31 109 GLN A CA 1
ATOM 829 C C . GLN A 1 109 ? 16.036 -2.378 15.581 1.00 84.31 109 GLN A C 1
ATOM 831 O O . GLN A 1 109 ? 15.469 -1.316 15.326 1.00 84.31 109 GLN A O 1
ATOM 836 N N . GLY A 1 110 ? 16.326 -3.268 14.627 1.00 81.44 110 GLY A N 1
ATOM 837 C CA . GLY A 1 110 ? 15.927 -3.106 13.230 1.00 81.44 110 GLY A CA 1
ATOM 838 C C . GLY A 1 110 ? 14.409 -3.112 13.051 1.00 81.44 110 GLY A C 1
ATOM 839 O O . GLY A 1 110 ? 13.884 -2.318 12.272 1.00 81.44 110 GLY A O 1
ATOM 840 N N . LEU A 1 111 ? 13.697 -3.948 13.810 1.00 80.25 111 LEU A N 1
ATOM 841 C CA . LEU A 1 111 ? 12.237 -3.993 13.794 1.00 80.25 111 LEU A CA 1
ATOM 842 C C . LEU A 1 111 ? 11.619 -2.714 14.384 1.00 80.25 111 LEU A C 1
ATOM 844 O O . LEU A 1 111 ? 10.692 -2.172 13.788 1.00 80.25 111 LEU A O 1
ATOM 848 N N . TYR A 1 112 ? 12.177 -2.168 15.473 1.00 76.38 112 TYR A N 1
ATOM 849 C CA . TYR A 1 112 ? 11.732 -0.882 16.037 1.00 76.38 112 TYR A CA 1
ATOM 850 C C . TYR A 1 112 ? 11.842 0.274 15.037 1.00 76.38 112 TYR A C 1
ATOM 852 O O . TYR A 1 112 ? 10.936 1.093 14.955 1.00 76.38 112 TYR A O 1
ATOM 860 N N . LYS A 1 113 ? 12.912 0.326 14.234 1.00 78.38 113 LYS A N 1
ATOM 861 C CA . LYS A 1 113 ? 13.076 1.365 13.197 1.00 78.38 113 LYS A CA 1
ATOM 862 C C . LYS A 1 113 ? 12.066 1.251 12.053 1.00 78.38 113 LYS A C 1
ATOM 864 O O . LYS A 1 113 ? 11.740 2.247 11.419 1.00 78.38 113 LYS A O 1
ATOM 869 N N . ARG A 1 114 ? 11.599 0.035 11.765 1.00 75.94 114 ARG A N 1
ATOM 870 C CA . ARG A 1 114 ? 10.615 -0.254 10.704 1.00 75.94 114 ARG A CA 1
ATOM 871 C C . ARG A 1 114 ? 9.183 0.011 11.156 1.00 75.94 114 ARG A C 1
ATOM 873 O O . ARG A 1 114 ? 8.273 0.051 10.340 1.00 75.94 114 ARG A O 1
ATOM 880 N N . TYR A 1 115 ? 8.996 0.167 12.456 1.00 75.75 115 TYR A N 1
ATOM 881 C CA . TYR A 1 115 ? 7.719 0.398 13.077 1.00 75.75 115 TYR A CA 1
ATOM 882 C C . TYR A 1 115 ? 7.442 1.901 13.154 1.00 75.75 115 TYR A C 1
ATOM 884 O O . TYR A 1 115 ? 7.886 2.588 14.074 1.00 75.75 115 TYR A O 1
ATOM 892 N N . LYS A 1 116 ? 6.736 2.422 12.151 1.00 84.25 116 LYS A N 1
ATOM 893 C CA . LYS A 1 116 ? 6.415 3.848 12.066 1.00 84.25 116 LYS A CA 1
ATOM 894 C C . LYS A 1 116 ? 5.089 4.149 12.759 1.00 84.25 116 LYS A C 1
ATOM 896 O O . LYS A 1 116 ? 4.164 3.336 12.737 1.00 84.25 116 LYS A O 1
ATOM 901 N N . GLN A 1 117 ? 4.999 5.335 13.360 1.00 88.75 117 GLN A N 1
ATOM 902 C CA . GLN A 1 117 ? 3.737 5.833 13.909 1.00 88.75 117 GLN A CA 1
ATOM 903 C C . GLN A 1 117 ? 2.685 5.977 12.798 1.00 88.75 117 GLN A C 1
ATOM 905 O O . GLN A 1 117 ? 1.568 5.518 12.996 1.00 88.75 117 GLN A O 1
ATOM 910 N N . SER A 1 118 ? 3.082 6.416 11.597 1.00 91.62 118 SER A N 1
ATOM 911 C CA . SER A 1 118 ? 2.193 6.507 10.430 1.00 91.62 118 SER A CA 1
ATOM 912 C C . SER A 1 118 ? 1.464 5.196 10.111 1.00 91.62 118 SER A C 1
ATOM 914 O O . SER A 1 118 ? 0.265 5.200 9.867 1.00 91.62 118 SER A O 1
ATOM 916 N N . THR A 1 119 ? 2.131 4.040 10.211 1.00 92.31 119 THR A N 1
ATOM 917 C CA . THR A 1 119 ? 1.483 2.733 9.999 1.00 92.31 119 THR A CA 1
ATOM 918 C C . THR A 1 119 ? 0.438 2.413 11.072 1.00 92.31 119 THR A C 1
ATOM 920 O O . THR A 1 119 ? -0.549 1.737 10.795 1.00 92.31 119 THR A O 1
ATOM 923 N N . ARG A 1 120 ? 0.630 2.875 12.314 1.00 91.69 120 ARG A N 1
ATOM 924 C CA . ARG A 1 120 ? -0.385 2.720 13.370 1.00 91.69 120 ARG A CA 1
ATOM 925 C C . ARG A 1 120 ? -1.588 3.609 13.114 1.00 91.69 120 ARG A C 1
ATOM 927 O O . ARG A 1 120 ? -2.702 3.156 13.363 1.00 91.69 120 ARG A O 1
ATOM 934 N N . ASP A 1 121 ? -1.330 4.839 12.688 1.00 93.69 121 ASP A N 1
ATOM 935 C CA . ASP A 1 121 ? -2.352 5.845 12.425 1.00 93.69 121 ASP A CA 1
ATOM 936 C C . ASP A 1 121 ? -3.210 5.384 11.245 1.00 93.69 121 ASP A C 1
ATOM 938 O O . ASP A 1 121 ? -4.425 5.313 11.361 1.00 93.69 121 ASP A O 1
ATOM 942 N N . ALA A 1 122 ? -2.589 4.872 10.179 1.00 95.00 122 ALA A N 1
ATOM 943 C CA . ALA A 1 122 ? -3.307 4.264 9.064 1.00 95.00 122 ALA A CA 1
ATOM 944 C C . ALA A 1 122 ? -4.193 3.076 9.471 1.00 95.00 122 ALA A C 1
ATOM 946 O O . ALA A 1 122 ? -5.261 2.895 8.895 1.00 95.00 122 ALA A O 1
ATOM 947 N N . ILE A 1 123 ? -3.803 2.266 10.465 1.00 95.00 123 ILE A N 1
ATOM 948 C CA . ILE A 1 123 ? -4.692 1.208 10.972 1.00 95.00 123 ILE A CA 1
ATOM 949 C C . ILE A 1 123 ? -5.879 1.792 11.742 1.00 95.00 123 ILE A C 1
ATOM 951 O O . ILE A 1 123 ? -6.977 1.258 11.615 1.00 95.00 123 ILE A O 1
ATOM 955 N N . ASP A 1 124 ? -5.692 2.864 12.516 1.00 95.00 124 ASP A N 1
ATOM 956 C CA . ASP A 1 124 ? -6.831 3.553 13.138 1.00 95.00 124 ASP A CA 1
ATOM 957 C C . ASP A 1 124 ? -7.773 4.110 12.067 1.00 95.00 124 ASP A C 1
ATOM 959 O O . ASP A 1 124 ? -8.980 3.908 12.163 1.00 95.00 124 ASP A O 1
ATOM 963 N N . GLU A 1 125 ? -7.229 4.699 11.000 1.00 95.81 125 GLU A N 1
ATOM 964 C CA . GLU A 1 125 ? -8.014 5.200 9.870 1.00 95.81 125 GLU A CA 1
ATOM 965 C C . GLU A 1 125 ? -8.763 4.079 9.138 1.00 95.81 125 GLU A C 1
ATOM 967 O O . GLU A 1 125 ? -9.941 4.228 8.832 1.00 95.81 125 GLU A O 1
ATOM 972 N N . LEU A 1 126 ? -8.155 2.905 8.935 1.00 96.19 126 LEU A N 1
ATOM 973 C CA . LEU A 1 126 ? -8.846 1.740 8.354 1.00 96.19 126 LEU A CA 1
ATOM 974 C C . LEU A 1 126 ? -10.060 1.278 9.177 1.00 96.19 126 LEU A C 1
ATOM 976 O O . LEU A 1 126 ? -10.944 0.599 8.644 1.00 96.19 126 LEU A O 1
ATOM 980 N N . LEU A 1 127 ? -10.073 1.591 10.472 1.00 95.62 127 LEU A N 1
ATOM 981 C CA . LEU A 1 127 ? -11.124 1.227 11.420 1.00 95.62 127 LEU A CA 1
ATOM 982 C C . LEU A 1 127 ? -12.053 2.401 11.765 1.00 95.62 127 LEU A C 1
ATOM 984 O O . LEU A 1 127 ? -13.009 2.195 12.512 1.00 95.62 127 LEU A O 1
ATOM 988 N N . SER A 1 128 ? -11.776 3.596 11.244 1.00 94.88 128 SER A N 1
ATOM 989 C CA . SER A 1 128 ? -12.534 4.817 11.505 1.00 94.88 128 SER A CA 1
ATOM 990 C C . SER A 1 128 ? -13.859 4.832 10.740 1.00 94.88 128 SER A C 1
ATOM 992 O O . SER A 1 128 ? -13.957 4.342 9.610 1.00 94.88 128 SER A O 1
ATOM 994 N N . ASP A 1 129 ? -14.876 5.452 11.340 1.00 95.19 129 ASP A N 1
ATOM 995 C CA . ASP A 1 129 ? -16.135 5.779 10.660 1.00 95.19 129 ASP A CA 1
ATOM 996 C C . ASP A 1 129 ? -15.974 6.957 9.679 1.00 95.19 129 ASP A C 1
ATOM 998 O O . ASP A 1 129 ? -16.766 7.102 8.743 1.00 95.19 129 ASP A O 1
ATOM 1002 N N . GLU A 1 130 ? -14.924 7.763 9.860 1.00 93.31 130 GLU A N 1
ATOM 1003 C CA . GLU A 1 130 ? -14.547 8.903 9.018 1.00 93.31 130 GLU A CA 1
ATOM 1004 C C . GLU A 1 130 ? -13.072 8.766 8.595 1.00 93.31 130 GLU A C 1
ATOM 1006 O O . GLU A 1 130 ? -12.203 9.453 9.133 1.00 93.31 130 GLU A O 1
ATOM 1011 N N . PRO A 1 131 ? -12.755 7.826 7.685 1.00 92.62 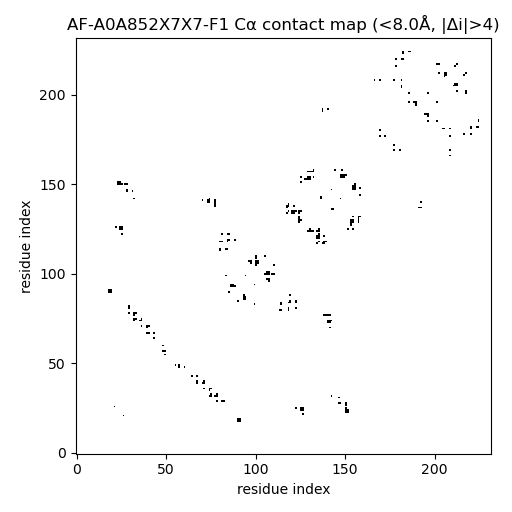131 PRO A N 1
ATOM 1012 C CA . PRO A 1 131 ? -11.375 7.515 7.338 1.00 92.62 131 PRO A CA 1
ATOM 1013 C C . PRO A 1 131 ? -10.731 8.607 6.480 1.00 92.62 131 PRO A C 1
ATOM 1015 O O . PRO A 1 131 ? -11.281 9.042 5.463 1.00 92.62 131 PRO A O 1
ATOM 1018 N N . GLN A 1 132 ? -9.503 8.978 6.829 1.00 90.62 132 GLN A N 1
ATOM 1019 C CA . GLN A 1 132 ? -8.656 9.865 6.038 1.00 90.62 132 GLN A CA 1
ATOM 1020 C C . GLN A 1 132 ? -7.809 9.060 5.046 1.00 90.62 132 GLN A C 1
ATOM 1022 O O . GLN A 1 132 ? -6.767 8.498 5.383 1.00 90.62 132 GLN A O 1
ATOM 1027 N N . ILE A 1 133 ? -8.237 9.040 3.781 1.00 88.75 133 ILE A N 1
ATOM 1028 C CA . ILE A 1 133 ? -7.591 8.262 2.709 1.00 88.75 133 ILE A CA 1
ATOM 1029 C C . ILE A 1 133 ? -6.103 8.605 2.539 1.00 88.75 133 ILE A C 1
ATOM 1031 O O . ILE A 1 133 ? -5.286 7.707 2.346 1.00 88.75 133 ILE A O 1
ATOM 1035 N N . ALA A 1 134 ? -5.737 9.884 2.663 1.00 85.69 134 ALA A N 1
ATOM 1036 C CA . ALA A 1 134 ? -4.352 10.334 2.524 1.00 85.69 134 ALA A CA 1
ATOM 1037 C C . ALA A 1 134 ? -3.414 9.702 3.568 1.00 85.69 134 ALA A C 1
ATOM 1039 O O . ALA A 1 134 ? -2.307 9.304 3.226 1.00 85.69 134 ALA A O 1
ATOM 1040 N N . VAL A 1 135 ? -3.876 9.538 4.813 1.00 90.31 135 VAL A N 1
ATOM 1041 C CA . VAL A 1 135 ? -3.092 8.918 5.896 1.00 90.31 135 VAL A CA 1
ATOM 1042 C C . VAL A 1 135 ? -2.834 7.437 5.607 1.00 90.31 135 VAL A C 1
ATOM 1044 O O . VAL A 1 135 ? -1.742 6.932 5.863 1.00 90.31 135 VAL A O 1
ATOM 1047 N N . ILE A 1 136 ? -3.822 6.737 5.037 1.00 92.31 136 ILE A N 1
ATOM 1048 C CA . ILE A 1 136 ? -3.677 5.328 4.651 1.00 92.31 136 ILE A CA 1
ATOM 1049 C C . ILE A 1 136 ? -2.646 5.188 3.523 1.00 92.31 136 ILE A C 1
ATOM 1051 O O . ILE A 1 136 ? -1.784 4.315 3.596 1.00 92.31 136 ILE A O 1
ATOM 1055 N N . LEU A 1 137 ? -2.717 6.043 2.498 1.00 88.81 137 LEU A N 1
ATOM 1056 C CA . LEU A 1 137 ? -1.802 5.991 1.354 1.00 88.81 137 LEU A CA 1
ATOM 1057 C C . LEU A 1 137 ? -0.365 6.385 1.721 1.00 88.81 137 LEU A C 1
ATOM 1059 O O . LEU A 1 137 ? 0.565 5.711 1.291 1.00 88.81 137 LEU A O 1
ATOM 1063 N N . ASP A 1 138 ? -0.175 7.407 2.559 1.00 87.19 138 ASP A N 1
ATOM 1064 C CA . ASP A 1 138 ? 1.156 7.816 3.036 1.00 87.19 138 ASP A CA 1
ATOM 1065 C C . ASP A 1 138 ? 1.858 6.692 3.821 1.00 87.19 138 ASP A C 1
ATOM 1067 O O . ASP A 1 138 ? 3.060 6.449 3.689 1.00 87.19 138 ASP A O 1
ATOM 1071 N N . ALA A 1 139 ? 1.093 5.942 4.618 1.00 92.19 139 ALA A N 1
ATOM 1072 C CA . ALA A 1 139 ? 1.631 4.831 5.392 1.00 92.19 139 ALA A CA 1
ATOM 1073 C C . ALA A 1 139 ? 1.951 3.579 4.559 1.00 92.19 139 ALA A C 1
ATOM 1075 O O . ALA A 1 139 ? 2.752 2.757 5.018 1.00 92.19 139 ALA A O 1
ATOM 1076 N N . PHE A 1 140 ? 1.327 3.425 3.387 1.00 93.88 140 PHE A N 1
ATOM 1077 C CA . PHE A 1 140 ? 1.469 2.267 2.503 1.00 93.88 140 PHE A CA 1
ATOM 1078 C C . PHE A 1 140 ? 1.677 2.713 1.041 1.00 93.88 140 PHE A C 1
ATOM 1080 O O . PHE A 1 140 ? 0.744 2.634 0.233 1.00 93.88 140 PHE A O 1
ATOM 1087 N N . PRO A 1 141 ? 2.892 3.167 0.674 1.00 89.12 141 PRO A N 1
ATOM 1088 C CA . PRO A 1 141 ? 3.176 3.774 -0.632 1.00 89.12 141 PRO A CA 1
ATOM 1089 C C . PRO A 1 141 ? 2.934 2.861 -1.841 1.00 89.12 141 PRO A C 1
ATOM 1091 O O . PRO A 1 141 ? 2.752 3.340 -2.964 1.00 89.12 141 PRO A O 1
ATOM 1094 N N . SER A 1 142 ? 2.917 1.540 -1.634 1.00 88.69 142 SER A N 1
ATOM 1095 C CA . SER A 1 142 ? 2.586 0.586 -2.695 1.00 88.69 142 SER A CA 1
ATOM 1096 C C . SER A 1 142 ? 1.099 0.589 -3.055 1.00 88.69 142 SER A C 1
ATOM 1098 O O . SER A 1 142 ? 0.732 0.076 -4.114 1.00 88.69 142 SER A O 1
ATOM 1100 N N . LEU A 1 143 ? 0.224 1.142 -2.210 1.00 87.94 143 LEU A N 1
ATOM 1101 C CA . LEU A 1 143 ? -1.212 1.195 -2.459 1.00 87.94 143 LEU A CA 1
ATOM 1102 C C . LEU A 1 143 ? -1.588 2.318 -3.427 1.00 87.94 143 LEU A C 1
ATOM 1104 O O . LEU A 1 143 ? -0.936 3.355 -3.550 1.00 87.94 143 LEU A O 1
ATOM 1108 N N . ARG A 1 144 ? -2.703 2.095 -4.116 1.00 85.69 144 ARG A N 1
ATOM 1109 C CA . ARG A 1 144 ? -3.407 3.072 -4.947 1.00 85.69 144 ARG A CA 1
ATOM 1110 C C . ARG A 1 144 ? -4.863 3.164 -4.492 1.00 85.69 144 ARG A C 1
ATOM 1112 O O . ARG A 1 144 ? -5.358 2.279 -3.799 1.00 85.69 144 ARG A O 1
ATOM 1119 N N . LEU A 1 145 ? -5.592 4.196 -4.925 1.00 83.62 145 LEU A N 1
ATOM 1120 C CA . LEU A 1 145 ? -7.011 4.375 -4.565 1.00 83.62 145 LEU A CA 1
ATOM 1121 C C . LEU A 1 145 ? -7.872 3.146 -4.906 1.00 83.62 145 LEU A C 1
ATOM 1123 O O . LEU A 1 145 ? -8.759 2.772 -4.140 1.00 83.62 145 LEU A O 1
ATOM 1127 N N . VAL A 1 146 ? -7.577 2.473 -6.023 1.00 83.12 146 VAL A N 1
ATOM 1128 C CA . VAL A 1 146 ? -8.259 1.234 -6.437 1.00 83.12 146 VAL A CA 1
ATOM 1129 C C . VAL A 1 146 ? -8.038 0.066 -5.467 1.00 83.12 146 VAL A C 1
ATOM 1131 O O . VAL A 1 146 ? -8.889 -0.818 -5.360 1.00 83.12 146 VAL A O 1
ATOM 1134 N N . ASP A 1 147 ? -6.930 0.064 -4.725 1.00 87.94 147 ASP A N 1
ATOM 1135 C CA . ASP A 1 147 ? -6.632 -0.964 -3.726 1.00 87.94 147 ASP A CA 1
ATOM 1136 C C . ASP A 1 147 ? -7.453 -0.778 -2.444 1.00 87.94 147 ASP A C 1
ATOM 1138 O O . ASP A 1 147 ? -7.631 -1.732 -1.688 1.00 87.94 147 ASP A O 1
ATOM 1142 N N . LEU A 1 148 ? -7.982 0.430 -2.214 1.00 90.38 148 LEU A N 1
ATOM 1143 C CA . LEU A 1 148 ? -8.793 0.760 -1.042 1.00 90.38 148 LEU A CA 1
ATOM 1144 C C . LEU A 1 148 ? -10.289 0.468 -1.236 1.00 90.38 148 LEU A C 1
ATOM 1146 O O . LEU A 1 148 ? -11.044 0.421 -0.262 1.00 90.38 148 LEU A O 1
ATOM 1150 N N . ARG A 1 149 ? -10.725 0.242 -2.480 1.00 90.56 149 ARG A N 1
ATOM 1151 C CA . ARG A 1 149 ? -12.124 -0.068 -2.801 1.00 90.56 149 ARG A CA 1
ATOM 1152 C C . ARG A 1 149 ? -12.545 -1.404 -2.187 1.00 90.56 149 ARG A C 1
ATOM 1154 O O . ARG A 1 149 ? -11.843 -2.408 -2.296 1.00 90.56 149 ARG A O 1
ATOM 1161 N N . GLY A 1 150 ? -13.719 -1.423 -1.566 1.00 92.38 150 GLY A N 1
ATOM 1162 C CA . GLY A 1 150 ? -14.294 -2.601 -0.922 1.00 92.38 150 GLY A CA 1
ATOM 1163 C C . GLY A 1 150 ? -13.625 -2.984 0.401 1.00 92.38 150 GLY A C 1
ATOM 1164 O O . GLY A 1 150 ? -13.974 -4.015 0.983 1.00 92.38 150 GLY A O 1
ATOM 1165 N N . LEU A 1 151 ? -12.682 -2.181 0.917 1.00 93.56 151 LEU A N 1
ATOM 1166 C CA . LEU A 1 151 ? -12.089 -2.439 2.230 1.00 93.56 151 LEU A CA 1
ATOM 1167 C C . LEU A 1 151 ? -13.108 -2.238 3.352 1.00 93.56 151 LEU A C 1
ATOM 1169 O O . LEU A 1 151 ? -13.131 -3.032 4.294 1.00 93.56 151 LEU A O 1
ATOM 1173 N N . SER A 1 152 ? -13.972 -1.228 3.266 1.00 96.44 152 SER A N 1
ATOM 1174 C CA . SER A 1 152 ? -15.074 -1.000 4.205 1.00 96.44 152 SER A CA 1
ATOM 1175 C C . SER A 1 152 ? -16.069 0.017 3.644 1.00 96.44 152 SER A C 1
ATOM 1177 O O . SER A 1 152 ? -15.719 0.827 2.790 1.00 96.44 152 SER A O 1
ATOM 1179 N N . THR A 1 153 ? -17.301 0.026 4.161 1.00 96.88 153 THR A N 1
ATOM 1180 C CA . THR A 1 153 ? -18.300 1.034 3.773 1.00 96.88 153 THR A CA 1
ATOM 1181 C C . THR A 1 153 ? -17.863 2.474 4.091 1.00 96.88 153 THR A C 1
ATOM 1183 O O . THR A 1 153 ? -18.086 3.334 3.235 1.00 96.88 153 THR A O 1
ATOM 1186 N N . PRO A 1 154 ? -17.242 2.780 5.253 1.00 96.06 154 PRO A N 1
ATOM 1187 C CA . PRO A 1 154 ? -16.651 4.098 5.496 1.00 96.06 154 PRO A CA 1
ATOM 1188 C C . PRO A 1 154 ? -15.584 4.493 4.468 1.00 96.06 154 PRO A C 1
ATOM 1190 O O . PRO A 1 154 ? -15.631 5.603 3.943 1.00 96.06 154 PRO A O 1
ATOM 1193 N N . ILE A 1 155 ? -14.675 3.577 4.115 1.00 92.69 155 ILE A N 1
ATOM 1194 C CA . ILE A 1 155 ? -13.615 3.841 3.129 1.00 92.69 155 ILE A CA 1
ATOM 1195 C C . ILE A 1 155 ? -14.225 4.089 1.746 1.00 92.69 155 ILE A C 1
ATOM 1197 O O . ILE A 1 155 ? -13.896 5.079 1.099 1.00 92.69 155 ILE A O 1
ATOM 1201 N N . ASP A 1 156 ? -15.181 3.263 1.317 1.00 90.56 156 ASP A N 1
ATOM 1202 C CA . ASP A 1 156 ? -15.873 3.436 0.033 1.00 90.56 156 ASP A CA 1
ATOM 1203 C C . ASP A 1 156 ? -16.677 4.742 -0.036 1.00 90.56 156 ASP A C 1
ATOM 1205 O O . ASP A 1 156 ? -16.886 5.304 -1.114 1.00 90.56 156 ASP A O 1
ATOM 1209 N N . ARG A 1 157 ? -17.164 5.242 1.104 1.00 91.38 157 ARG A N 1
ATOM 1210 C CA . ARG A 1 157 ? -17.788 6.566 1.186 1.00 91.38 157 ARG A CA 1
ATOM 1211 C C . ARG A 1 157 ? -16.743 7.666 1.043 1.00 91.38 157 ARG A C 1
ATOM 1213 O O . ARG A 1 157 ? -16.908 8.506 0.170 1.00 91.38 157 ARG A O 1
ATOM 1220 N N . ALA A 1 158 ? -15.661 7.617 1.816 1.00 86.12 158 ALA A N 1
ATOM 1221 C CA . ALA A 1 158 ? -14.596 8.614 1.747 1.00 86.12 158 ALA A CA 1
ATOM 1222 C C . ALA A 1 158 ? -13.957 8.696 0.349 1.00 86.12 158 ALA A C 1
ATOM 1224 O O . ALA A 1 158 ? -13.687 9.791 -0.137 1.00 86.12 158 ALA A O 1
ATOM 1225 N N . LEU A 1 159 ? -13.789 7.559 -0.338 1.00 84.00 159 LEU A N 1
ATOM 1226 C CA . LEU A 1 159 ? -13.336 7.516 -1.732 1.00 84.00 159 LEU A CA 1
ATOM 1227 C C . LEU A 1 159 ? -14.320 8.213 -2.682 1.00 84.00 159 LEU A C 1
ATOM 1229 O O . LEU A 1 159 ? -13.898 8.991 -3.534 1.00 84.00 159 LEU A O 1
ATOM 1233 N N . ARG A 1 160 ? -15.629 7.964 -2.532 1.00 84.94 160 ARG A N 1
ATOM 1234 C CA . ARG A 1 160 ? -16.662 8.636 -3.338 1.00 84.94 160 ARG A CA 1
ATOM 1235 C C . ARG A 1 160 ? -16.742 10.128 -3.051 1.00 84.94 160 ARG A C 1
ATOM 1237 O O . ARG A 1 160 ? -16.892 10.898 -3.988 1.00 84.94 160 ARG A O 1
ATOM 1244 N N . ASP A 1 161 ? -16.619 10.535 -1.793 1.00 80.62 161 ASP A N 1
ATOM 1245 C CA . ASP A 1 161 ? -16.650 11.945 -1.406 1.00 80.62 161 ASP A CA 1
ATOM 1246 C C . ASP A 1 161 ? -15.416 12.685 -1.933 1.00 80.62 161 ASP A C 1
ATOM 1248 O O . ASP A 1 161 ? -15.537 13.806 -2.424 1.00 80.62 161 ASP A O 1
ATOM 1252 N N . ALA A 1 162 ? -14.237 12.056 -1.881 1.00 74.81 162 ALA A N 1
ATOM 1253 C CA . ALA A 1 162 ? -13.024 12.588 -2.493 1.00 74.81 162 ALA A CA 1
ATOM 1254 C C . ALA A 1 162 ? -13.201 12.756 -4.009 1.00 74.81 162 ALA A C 1
ATOM 1256 O O . ALA A 1 162 ? -12.949 13.839 -4.531 1.00 74.81 162 ALA A O 1
ATOM 1257 N N . HIS A 1 163 ? -13.722 11.732 -4.692 1.00 67.88 163 HIS A N 1
ATOM 1258 C CA . HIS A 1 163 ? -14.029 11.799 -6.120 1.00 67.88 163 HIS A CA 1
ATOM 1259 C C . HIS A 1 163 ? -15.052 12.902 -6.437 1.00 67.88 163 HIS A C 1
ATOM 1261 O O . HIS A 1 163 ? -14.801 13.740 -7.291 1.00 67.88 163 HIS A O 1
ATOM 1267 N N . ALA A 1 164 ? -16.157 12.994 -5.693 1.00 67.12 164 ALA A N 1
ATOM 1268 C CA . ALA A 1 164 ? -17.172 14.026 -5.900 1.00 67.12 164 ALA A CA 1
ATOM 1269 C C . ALA A 1 164 ? -16.615 15.447 -5.713 1.00 67.12 164 ALA A C 1
ATOM 1271 O O . ALA A 1 164 ? -16.975 16.344 -6.474 1.00 67.12 164 ALA A O 1
ATOM 1272 N N . ARG A 1 165 ? -15.712 15.659 -4.743 1.00 65.75 165 ARG A N 1
ATOM 1273 C CA . ARG A 1 165 ? -15.009 16.942 -4.573 1.00 65.75 165 ARG A CA 1
ATOM 1274 C C . ARG A 1 165 ? -14.164 17.269 -5.805 1.00 65.75 165 ARG A C 1
ATOM 1276 O O . ARG A 1 165 ? -14.270 18.385 -6.304 1.00 65.75 165 ARG A O 1
ATOM 1283 N N . ILE A 1 166 ? -13.424 16.291 -6.327 1.00 58.66 166 ILE A N 1
ATOM 1284 C CA . ILE A 1 166 ? -12.607 16.427 -7.543 1.00 58.66 166 ILE A CA 1
ATOM 1285 C C . ILE A 1 166 ? -13.488 16.752 -8.764 1.00 58.66 166 ILE A C 1
ATOM 1287 O O . ILE A 1 166 ? -13.246 17.736 -9.461 1.00 58.66 166 ILE A O 1
ATOM 1291 N N . THR A 1 167 ? -14.572 16.005 -8.985 1.00 57.03 167 THR A N 1
ATOM 1292 C CA . THR A 1 167 ? -15.491 16.234 -10.113 1.00 57.03 167 THR A CA 1
ATOM 1293 C C . THR A 1 167 ? -16.210 17.581 -10.004 1.00 57.03 167 THR A C 1
ATOM 1295 O O . THR A 1 167 ? -16.356 18.286 -11.000 1.00 57.03 167 THR A O 1
ATOM 1298 N N . SER A 1 168 ? -16.635 17.980 -8.799 1.00 57.28 168 SER A N 1
ATOM 1299 C CA . SER A 1 168 ? -17.301 19.273 -8.578 1.00 57.28 168 SER A CA 1
ATOM 1300 C C . SER A 1 168 ? -16.368 20.469 -8.797 1.00 57.28 168 SER A C 1
ATOM 1302 O O . SER A 1 168 ? -16.804 21.499 -9.313 1.00 57.28 168 SER A O 1
ATOM 1304 N N . ALA A 1 169 ? -15.077 20.316 -8.483 1.00 53.84 169 ALA A N 1
ATOM 1305 C CA . ALA A 1 169 ? -14.054 21.304 -8.805 1.00 53.84 169 ALA A CA 1
ATOM 1306 C C . ALA A 1 169 ? -13.822 21.391 -10.327 1.00 53.84 169 ALA A C 1
ATOM 1308 O O . ALA A 1 169 ? -13.790 22.491 -10.874 1.00 53.84 169 ALA A O 1
ATOM 1309 N N . SER A 1 170 ? -13.783 20.251 -11.030 1.00 47.78 170 SER A N 1
ATOM 1310 C CA . SER A 1 170 ? -13.612 20.194 -12.494 1.00 47.78 170 SER A CA 1
ATOM 1311 C C . SER A 1 170 ? -14.805 20.718 -13.303 1.00 47.78 170 SER A C 1
ATOM 1313 O O . SER A 1 170 ? -14.612 21.333 -14.349 1.00 47.78 170 SER A O 1
ATOM 1315 N N . ALA A 1 171 ? -16.044 20.521 -12.839 1.00 50.59 171 ALA A N 1
ATOM 1316 C CA . ALA A 1 171 ? -17.252 20.938 -13.564 1.00 50.59 171 ALA A CA 1
ATOM 1317 C C . ALA A 1 171 ? -17.453 22.468 -13.626 1.00 50.59 171 ALA A C 1
ATOM 1319 O O . ALA A 1 171 ? -18.315 22.952 -14.360 1.00 50.59 171 ALA A O 1
ATOM 1320 N N . SER A 1 172 ? -16.663 23.228 -12.864 1.00 50.31 172 SER A N 1
ATOM 1321 C CA . SER A 1 172 ? -16.786 24.683 -12.729 1.00 50.31 172 SER A CA 1
ATOM 1322 C C . SER A 1 172 ? -15.819 25.473 -13.624 1.00 50.31 172 SER A C 1
ATOM 1324 O O . SER A 1 172 ? -15.914 26.699 -13.656 1.00 50.31 172 SER A O 1
ATOM 1326 N N . SER A 1 173 ? -14.900 24.804 -14.336 1.00 48.81 173 SER A N 1
ATOM 1327 C CA . SER A 1 173 ? -13.752 25.447 -14.994 1.00 48.81 173 SER A CA 1
ATOM 1328 C C . SER A 1 173 ? -13.719 25.243 -16.523 1.00 48.81 173 SER A C 1
ATOM 1330 O O . SER A 1 173 ? -14.053 24.155 -17.012 1.00 48.81 173 SER A O 1
ATOM 1332 N N . PRO A 1 174 ? -13.313 26.263 -17.311 1.00 61.78 174 PRO A N 1
ATOM 1333 C CA . PRO A 1 174 ? -12.979 26.137 -18.733 1.00 61.78 174 PRO A CA 1
ATOM 1334 C C . PRO A 1 174 ? -12.075 24.932 -19.054 1.00 61.78 174 PRO A C 1
ATOM 1336 O O . PRO A 1 174 ? -11.344 24.438 -18.206 1.00 61.78 174 PRO A O 1
ATOM 1339 N N . TYR A 1 175 ? -12.111 24.441 -20.298 1.00 56.16 175 TYR A N 1
ATOM 1340 C CA . TYR A 1 175 ? -11.351 23.253 -20.739 1.00 56.16 175 TYR A CA 1
ATOM 1341 C C . TYR A 1 175 ? -9.834 23.348 -20.463 1.00 56.16 175 TYR A C 1
ATOM 1343 O O . TYR A 1 175 ? -9.238 22.367 -20.028 1.00 56.16 175 TYR A O 1
ATOM 1351 N N . GLU A 1 176 ? -9.231 24.530 -20.633 1.00 56.94 176 GLU A N 1
ATOM 1352 C CA . GLU A 1 176 ? -7.811 24.769 -20.314 1.00 56.94 176 GLU A CA 1
ATOM 1353 C C . GLU A 1 176 ? -7.508 24.611 -18.812 1.00 56.94 176 GLU A C 1
ATOM 1355 O O . GLU A 1 176 ? -6.475 24.050 -18.446 1.00 56.94 176 GLU A O 1
ATOM 1360 N N . ASP A 1 177 ? -8.447 24.980 -17.937 1.00 58.97 177 ASP A N 1
ATOM 1361 C CA . ASP A 1 177 ? -8.307 24.799 -16.489 1.00 58.97 177 ASP A CA 1
ATOM 1362 C C . ASP A 1 177 ? -8.494 23.335 -16.064 1.00 58.97 177 ASP A C 1
ATOM 1364 O O . ASP A 1 177 ? -7.884 22.890 -15.096 1.00 58.97 177 ASP A O 1
ATOM 1368 N N . ARG A 1 178 ? -9.299 22.548 -16.794 1.00 56.91 178 ARG A N 1
ATOM 1369 C CA . ARG A 1 178 ? -9.456 21.106 -16.526 1.00 56.91 178 ARG A CA 1
ATOM 1370 C C . ARG A 1 178 ? -8.165 20.333 -16.804 1.00 56.91 178 ARG A C 1
ATOM 1372 O O . ARG A 1 178 ? -7.819 19.435 -16.042 1.00 56.91 178 ARG A O 1
ATOM 1379 N N . LEU A 1 179 ? -7.422 20.714 -17.844 1.00 56.69 179 LEU A N 1
ATOM 1380 C CA . LEU A 1 179 ? -6.125 20.114 -18.176 1.00 56.69 179 LEU A CA 1
ATOM 1381 C C . LEU A 1 179 ? -5.034 20.533 -17.176 1.00 56.69 179 LEU A C 1
ATOM 1383 O O . LEU A 1 179 ? -4.261 19.687 -16.725 1.00 56.69 179 LEU A O 1
ATOM 1387 N N . ALA A 1 180 ? -5.029 21.806 -16.763 1.00 58.69 180 ALA A N 1
ATOM 1388 C CA . ALA A 1 180 ? -4.178 22.300 -15.680 1.00 58.69 180 ALA A CA 1
ATOM 1389 C C . ALA A 1 180 ? -4.481 21.603 -14.341 1.00 58.69 180 ALA A C 1
ATOM 1391 O O . ALA A 1 180 ? -3.566 21.296 -13.584 1.00 58.69 180 ALA A O 1
ATOM 1392 N N . HIS A 1 181 ? -5.747 21.274 -14.078 1.00 59.16 181 HIS A N 1
ATOM 1393 C CA . HIS A 1 181 ? -6.161 20.562 -12.874 1.00 59.16 181 HIS A CA 1
ATOM 1394 C C . HIS A 1 181 ? -5.772 19.077 -12.886 1.00 59.16 181 HIS A C 1
ATOM 1396 O O . HIS A 1 181 ? -5.325 18.554 -11.870 1.00 59.16 181 HIS A O 1
ATOM 1402 N N . VAL A 1 182 ? -5.872 18.387 -14.030 1.00 60.50 182 VAL A N 1
ATOM 1403 C CA . VAL A 1 182 ? -5.322 17.025 -14.180 1.00 60.50 182 VAL A CA 1
ATOM 1404 C C . VAL A 1 182 ? -3.816 17.031 -13.929 1.00 60.50 182 VAL A C 1
ATOM 1406 O O . VAL A 1 182 ? -3.314 16.163 -13.221 1.00 60.50 182 VAL A O 1
ATOM 1409 N N . LEU A 1 183 ? -3.107 18.033 -14.449 1.00 59.16 183 LEU A N 1
ATOM 1410 C CA . LEU A 1 183 ? -1.693 18.268 -14.164 1.00 59.16 183 LEU A CA 1
ATOM 1411 C C . LEU A 1 183 ? -1.429 18.483 -12.671 1.00 59.16 183 LEU A C 1
ATOM 1413 O O . LEU A 1 183 ? -0.588 17.789 -12.118 1.00 59.16 183 LEU A O 1
ATOM 1417 N N . GLU A 1 184 ? -2.185 19.350 -12.000 1.00 60.97 184 GLU A N 1
ATOM 1418 C CA . GLU A 1 184 ? -2.047 19.623 -10.563 1.00 60.97 184 GLU A CA 1
ATOM 1419 C C . GLU A 1 184 ? -2.339 18.377 -9.705 1.00 60.97 184 GLU A C 1
ATOM 1421 O O . GLU A 1 184 ? -1.633 18.099 -8.737 1.00 60.97 184 GLU A O 1
ATOM 1426 N N . VAL A 1 185 ? -3.331 17.564 -10.085 1.00 58.25 185 VAL A N 1
ATOM 1427 C CA . VAL A 1 185 ? -3.633 16.284 -9.425 1.00 58.25 185 VAL A CA 1
ATOM 1428 C C . VAL A 1 185 ? -2.510 15.278 -9.659 1.00 58.25 185 VAL A C 1
ATOM 1430 O O . VAL A 1 185 ? -2.104 14.593 -8.724 1.00 58.25 185 VAL A O 1
ATOM 1433 N N . LEU A 1 186 ? -1.969 15.195 -10.872 1.00 60.22 186 LEU A N 1
ATOM 1434 C CA . LEU A 1 186 ? -0.845 14.318 -11.196 1.00 60.22 186 LEU A CA 1
ATOM 1435 C C . LEU A 1 186 ? 0.455 14.774 -10.522 1.00 60.22 186 LEU A C 1
ATOM 1437 O O . LEU A 1 186 ? 1.230 13.925 -10.091 1.00 60.22 186 LEU A O 1
ATOM 1441 N N . GLU A 1 187 ? 0.670 16.079 -10.364 1.00 58.97 187 GLU A N 1
ATOM 1442 C CA . GLU A 1 187 ? 1.780 16.670 -9.614 1.00 58.97 187 GLU A CA 1
ATOM 1443 C C . GLU A 1 187 ? 1.621 16.453 -8.112 1.00 58.97 187 GLU A C 1
ATOM 1445 O O . GLU A 1 187 ? 2.583 16.062 -7.460 1.00 58.97 187 GLU A O 1
ATOM 1450 N N . ALA A 1 188 ? 0.418 16.603 -7.555 1.00 53.06 188 ALA A N 1
ATOM 1451 C CA . ALA A 1 188 ? 0.136 16.282 -6.159 1.00 53.06 188 ALA A CA 1
ATOM 1452 C C . ALA A 1 188 ? 0.310 14.778 -5.894 1.00 53.06 188 ALA A C 1
ATOM 1454 O O . ALA A 1 188 ? 0.920 14.383 -4.901 1.00 53.06 188 ALA A O 1
ATOM 1455 N N . VAL A 1 189 ? -0.147 13.923 -6.813 1.00 52.16 189 VAL A N 1
ATOM 1456 C CA . VAL A 1 189 ? 0.083 12.473 -6.775 1.00 52.16 189 VAL A CA 1
ATOM 1457 C C . VAL A 1 189 ? 1.578 12.156 -6.910 1.00 52.16 189 VAL A C 1
ATOM 1459 O O . VAL A 1 189 ? 2.066 11.287 -6.188 1.00 52.16 189 VAL A O 1
ATOM 1462 N N . ALA A 1 190 ? 2.329 12.862 -7.758 1.00 51.94 190 ALA A N 1
ATOM 1463 C CA . ALA A 1 190 ? 3.774 12.682 -7.914 1.00 51.94 190 ALA A CA 1
ATOM 1464 C C . ALA A 1 190 ? 4.571 13.183 -6.699 1.00 51.94 190 ALA A C 1
ATOM 1466 O O . ALA A 1 190 ? 5.529 12.534 -6.286 1.00 51.94 190 ALA A O 1
ATOM 1467 N N . ALA A 1 191 ? 4.163 14.300 -6.096 1.00 42.69 191 ALA A N 1
ATOM 1468 C CA . ALA A 1 191 ? 4.787 14.902 -4.921 1.00 42.69 191 ALA A CA 1
ATOM 1469 C C . ALA A 1 191 ? 4.545 14.069 -3.656 1.00 42.69 191 ALA A C 1
ATOM 1471 O O . ALA A 1 191 ? 5.439 13.940 -2.823 1.00 42.69 191 ALA A O 1
ATOM 1472 N N . VAL A 1 192 ? 3.364 13.453 -3.539 1.00 40.75 192 VAL A N 1
ATOM 1473 C CA . VAL A 1 192 ? 3.029 12.538 -2.439 1.00 40.75 192 VAL A CA 1
ATOM 1474 C C . VAL A 1 192 ? 3.711 11.174 -2.610 1.00 40.75 192 VAL A C 1
ATOM 1476 O O . VAL A 1 192 ? 4.118 10.576 -1.620 1.00 40.75 192 VAL A O 1
ATOM 1479 N N . ASN A 1 193 ? 3.888 10.681 -3.845 1.00 37.88 193 ASN A N 1
ATOM 1480 C CA . ASN A 1 193 ? 4.412 9.329 -4.098 1.00 37.88 193 ASN A CA 1
ATOM 1481 C C . ASN A 1 193 ? 5.884 9.264 -4.551 1.00 37.88 193 ASN A C 1
ATOM 1483 O O . ASN A 1 193 ? 6.406 8.165 -4.728 1.00 37.88 193 ASN A O 1
ATOM 1487 N N . GLY A 1 194 ? 6.556 10.396 -4.791 1.00 36.44 194 GLY A N 1
ATOM 1488 C CA . GLY A 1 194 ? 7.938 10.454 -5.299 1.00 36.44 194 GLY A CA 1
ATOM 1489 C C . GLY A 1 194 ? 8.153 9.807 -6.679 1.00 36.44 194 GLY A C 1
ATOM 1490 O O . GLY A 1 194 ? 9.293 9.626 -7.107 1.00 36.44 194 GLY A O 1
ATOM 1491 N N . LEU A 1 195 ? 7.073 9.439 -7.372 1.00 43.00 195 LEU A N 1
ATOM 1492 C CA . LEU A 1 195 ? 7.068 8.692 -8.626 1.00 43.00 195 LEU A CA 1
ATOM 1493 C C . LEU A 1 195 ? 6.268 9.470 -9.665 1.00 43.00 195 LEU A C 1
ATOM 1495 O O . LEU A 1 195 ? 5.154 9.914 -9.390 1.00 43.00 195 LEU A O 1
ATOM 1499 N N . LYS A 1 196 ? 6.827 9.606 -10.873 1.00 54.97 196 LYS A N 1
ATOM 1500 C CA . LYS A 1 196 ? 6.075 10.143 -12.010 1.00 54.97 196 LYS A CA 1
ATOM 1501 C C . LYS A 1 196 ? 4.891 9.210 -12.292 1.00 54.97 196 LYS A C 1
ATOM 1503 O O . LYS A 1 196 ? 5.124 8.001 -12.371 1.00 54.97 196 LYS A O 1
ATOM 1508 N N . PRO A 1 197 ? 3.663 9.735 -12.429 1.00 58.19 197 PRO A N 1
ATOM 1509 C CA . PRO A 1 197 ? 2.505 8.917 -12.752 1.00 58.19 197 PRO A CA 1
ATOM 1510 C C . PRO A 1 197 ? 2.751 8.170 -14.062 1.00 58.19 197 PRO A C 1
ATOM 1512 O O . PRO A 1 197 ? 3.308 8.730 -15.012 1.00 58.19 197 PRO A O 1
ATOM 1515 N N . ASP A 1 198 ? 2.394 6.889 -14.093 1.00 68.31 198 ASP A N 1
ATOM 1516 C CA . ASP A 1 198 ? 2.518 6.092 -15.308 1.00 68.31 198 ASP A CA 1
ATOM 1517 C C . ASP A 1 198 ? 1.436 6.483 -16.333 1.00 68.31 198 ASP A C 1
ATOM 1519 O O . ASP A 1 198 ? 0.429 7.116 -16.013 1.00 68.31 198 ASP A O 1
ATOM 1523 N N . MET A 1 199 ? 1.652 6.127 -17.600 1.00 64.06 199 MET A N 1
ATOM 1524 C CA . MET A 1 199 ? 0.770 6.547 -18.696 1.00 64.06 199 MET A CA 1
ATOM 1525 C C . MET A 1 199 ? -0.646 5.976 -18.588 1.00 64.06 199 MET A C 1
ATOM 1527 O O . MET A 1 199 ? -1.581 6.584 -19.104 1.00 64.06 199 MET A O 1
ATOM 1531 N N . GLN A 1 200 ? -0.812 4.840 -17.906 1.00 67.88 200 GLN A N 1
ATOM 1532 C CA . GLN A 1 200 ? -2.127 4.265 -17.659 1.00 67.88 200 GLN A CA 1
ATOM 1533 C C . GLN A 1 200 ? -2.871 5.084 -16.602 1.00 67.88 200 GLN A C 1
ATOM 1535 O O . GLN A 1 200 ? -4.054 5.348 -16.766 1.00 67.88 200 GLN A O 1
ATOM 1540 N N . GLN A 1 201 ? -2.174 5.569 -15.572 1.00 65.06 201 GLN A N 1
ATOM 1541 C CA . GLN A 1 201 ? -2.748 6.469 -14.571 1.00 65.06 201 GLN A CA 1
ATOM 1542 C C . GLN A 1 201 ? -3.183 7.800 -15.181 1.00 65.06 201 GLN A C 1
ATOM 1544 O O . GLN A 1 201 ? -4.258 8.284 -14.849 1.00 65.06 201 GLN A O 1
ATOM 1549 N N . VAL A 1 202 ? -2.380 8.371 -16.085 1.00 63.50 202 VAL A N 1
ATOM 1550 C CA . VAL A 1 202 ? -2.748 9.595 -16.817 1.00 63.50 202 VAL A CA 1
ATOM 1551 C C . VAL A 1 202 ? -3.982 9.351 -17.684 1.00 63.50 202 VAL A C 1
ATOM 1553 O O . VAL A 1 202 ? -4.917 10.145 -17.654 1.00 63.50 202 VAL A O 1
ATOM 1556 N N . HIS A 1 203 ? -4.008 8.237 -18.416 1.00 68.75 203 HIS A N 1
ATOM 1557 C CA . HIS A 1 203 ? -5.140 7.852 -19.252 1.00 68.75 203 HIS A CA 1
ATOM 1558 C C . HIS A 1 203 ? -6.426 7.657 -18.433 1.00 68.75 203 HIS A C 1
ATOM 1560 O O . HIS A 1 203 ? -7.472 8.197 -18.785 1.00 68.75 203 HIS A O 1
ATOM 1566 N N . ASP A 1 204 ? -6.352 6.919 -17.326 1.00 65.50 204 ASP A N 1
ATOM 1567 C CA . ASP A 1 204 ? -7.500 6.658 -16.459 1.00 65.50 204 ASP A CA 1
ATOM 1568 C C . ASP A 1 204 ? -8.029 7.958 -15.835 1.00 65.50 204 ASP A C 1
ATOM 1570 O O . ASP A 1 204 ? -9.242 8.156 -15.792 1.00 65.50 204 ASP A O 1
ATOM 1574 N N . LEU A 1 205 ? -7.137 8.878 -15.439 1.00 63.66 205 LEU A N 1
ATOM 1575 C CA . LEU A 1 205 ? -7.528 10.187 -14.909 1.00 63.66 205 LEU A CA 1
ATOM 1576 C C . LEU A 1 205 ? -8.207 11.065 -15.965 1.00 63.66 205 LEU A C 1
ATOM 1578 O O . LEU A 1 205 ? -9.187 11.736 -15.657 1.00 63.66 205 LEU A O 1
ATOM 1582 N N . LEU A 1 206 ? -7.690 11.067 -17.198 1.00 63.28 206 LEU A N 1
ATOM 1583 C CA . LEU A 1 206 ? -8.254 11.819 -18.323 1.00 63.28 206 LEU A CA 1
ATOM 1584 C C . LEU A 1 206 ? -9.690 11.379 -18.615 1.00 63.28 206 LEU A C 1
ATOM 1586 O O . LEU A 1 206 ? -10.597 12.210 -18.670 1.00 63.28 206 LEU A O 1
ATOM 1590 N N . VAL A 1 207 ? -9.904 10.064 -18.701 1.00 67.81 207 VAL A N 1
ATOM 1591 C CA . VAL A 1 207 ? -11.239 9.476 -18.867 1.00 67.81 207 VAL A CA 1
ATOM 1592 C C . VAL A 1 207 ? -12.149 9.836 -17.686 1.00 67.81 207 VAL A C 1
ATOM 1594 O O . VAL A 1 207 ? -13.332 10.108 -17.877 1.00 67.81 207 VAL A O 1
ATOM 1597 N N . GLU A 1 208 ? -11.610 9.872 -16.468 1.00 63.41 208 GLU A N 1
ATOM 1598 C CA . GLU A 1 208 ? -12.358 10.180 -15.245 1.00 63.41 208 GLU A CA 1
ATOM 1599 C C . GLU A 1 208 ? -12.827 11.645 -15.165 1.00 63.41 208 GLU A C 1
ATOM 1601 O O . GLU A 1 208 ? -13.874 11.915 -14.572 1.00 63.41 208 GLU A O 1
ATOM 1606 N N . VAL A 1 209 ? -12.107 12.583 -15.791 1.00 57.41 209 VAL A N 1
ATOM 1607 C CA . VAL A 1 209 ? -12.485 14.010 -15.851 1.00 57.41 209 VAL A CA 1
ATOM 1608 C C . VAL A 1 209 ? -13.172 14.422 -17.159 1.00 57.41 209 VAL A C 1
ATOM 1610 O O . VAL A 1 209 ? -13.308 15.616 -17.437 1.00 57.41 209 VAL A O 1
ATOM 1613 N N . ASP A 1 210 ? -13.628 13.444 -17.944 1.00 65.56 210 ASP A N 1
ATOM 1614 C CA . ASP A 1 210 ? -14.325 13.655 -19.220 1.00 65.56 210 ASP A CA 1
ATOM 1615 C C . ASP A 1 210 ? -13.462 14.423 -20.246 1.00 65.56 210 ASP A C 1
ATOM 1617 O O . ASP A 1 210 ? -13.940 15.275 -21.001 1.00 65.56 210 ASP A O 1
ATOM 1621 N N . ILE A 1 211 ? -12.153 14.139 -20.245 1.00 65.06 211 ILE A N 1
ATOM 1622 C CA . ILE A 1 211 ? -11.202 14.585 -21.265 1.00 65.06 211 ILE A CA 1
ATOM 1623 C C . ILE A 1 211 ? -10.821 13.374 -22.113 1.00 65.06 211 ILE A C 1
ATOM 1625 O O . ILE A 1 211 ? -10.335 12.360 -21.613 1.00 65.06 211 ILE A O 1
ATOM 1629 N N . GLU A 1 212 ? -11.013 13.484 -23.424 1.00 72.44 212 GLU A N 1
ATOM 1630 C CA . GLU A 1 212 ? -10.645 12.415 -24.345 1.00 72.44 212 GLU A CA 1
ATOM 1631 C C . GLU A 1 212 ? -9.116 12.200 -24.315 1.00 72.44 212 GLU A C 1
ATOM 1633 O O . GLU A 1 212 ? -8.361 13.171 -24.458 1.00 72.44 212 GLU A O 1
ATOM 1638 N N . PRO A 1 213 ? -8.627 10.963 -24.110 1.00 65.81 213 PRO A N 1
ATOM 1639 C CA . PRO A 1 213 ? -7.200 10.677 -23.994 1.00 65.81 213 PRO A CA 1
ATOM 1640 C C . PRO A 1 213 ? -6.534 10.660 -25.377 1.00 65.81 213 PRO A C 1
ATOM 1642 O O . PRO A 1 213 ? -6.119 9.622 -25.886 1.00 65.81 213 PRO A O 1
ATOM 1645 N N . THR A 1 214 ? -6.463 11.829 -26.009 1.00 76.00 214 THR A N 1
ATOM 1646 C CA . THR A 1 214 ? -5.782 12.032 -27.288 1.00 76.00 214 THR A CA 1
ATOM 1647 C C . THR A 1 214 ? -4.271 12.142 -27.087 1.00 76.00 214 THR A C 1
ATOM 1649 O O . THR A 1 214 ? -3.800 12.571 -26.030 1.00 76.00 214 THR A O 1
ATOM 1652 N N . ASP A 1 215 ? -3.499 11.815 -28.127 1.00 65.12 215 ASP A N 1
ATOM 1653 C CA . ASP A 1 215 ? -2.035 11.959 -28.117 1.00 65.12 215 ASP A CA 1
ATOM 1654 C C . ASP A 1 215 ? -1.593 13.395 -27.779 1.00 65.12 215 ASP A C 1
ATOM 1656 O O . ASP A 1 215 ? -0.564 13.597 -27.136 1.00 65.12 215 ASP A O 1
ATOM 1660 N N . GLU A 1 216 ? -2.394 14.389 -28.168 1.00 68.12 216 GLU A N 1
ATOM 1661 C CA . GLU A 1 216 ? -2.168 15.809 -27.890 1.00 68.12 216 GLU A CA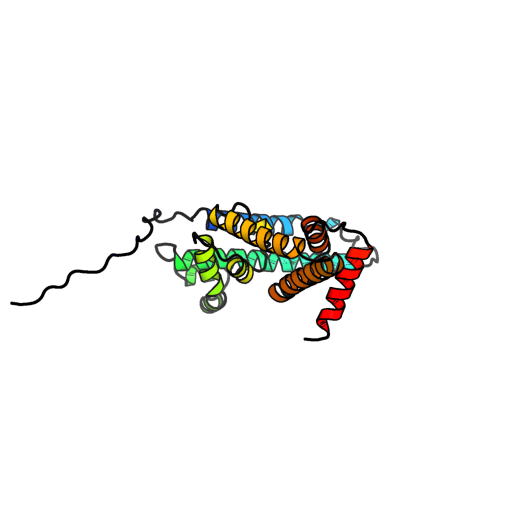 1
ATOM 1662 C C . GLU A 1 216 ? -2.369 16.143 -26.404 1.00 68.12 216 GLU A C 1
ATOM 1664 O O . GLU A 1 216 ? -1.470 16.700 -25.775 1.00 68.12 216 GLU A O 1
ATOM 1669 N N . ASN A 1 217 ? -3.485 15.715 -25.801 1.00 59.97 217 ASN A N 1
ATOM 1670 C CA . ASN A 1 217 ? -3.763 15.938 -24.376 1.00 59.97 217 ASN A CA 1
ATOM 1671 C C . ASN A 1 217 ? -2.733 15.227 -23.483 1.00 59.97 217 ASN A C 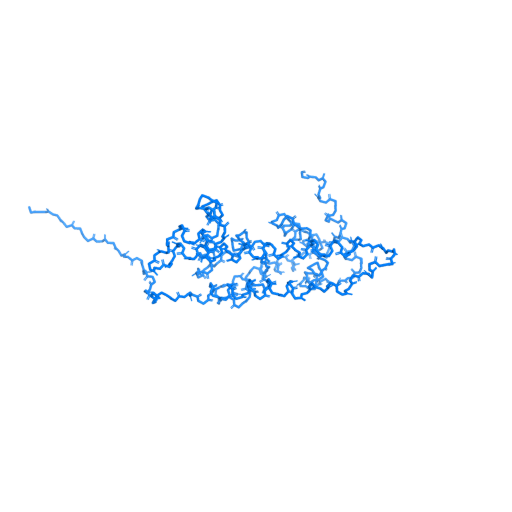1
ATOM 1673 O O . ASN A 1 217 ? -2.255 15.772 -22.485 1.00 59.97 217 ASN A O 1
ATOM 1677 N N . ILE A 1 218 ? -2.346 14.015 -23.881 1.00 65.44 218 ILE A N 1
ATOM 1678 C CA . ILE A 1 218 ? -1.310 13.230 -23.216 1.00 65.44 218 ILE A CA 1
ATOM 1679 C C . ILE A 1 218 ? 0.062 13.919 -23.331 1.00 65.44 218 ILE A C 1
ATOM 1681 O O . ILE A 1 218 ? 0.811 13.972 -22.350 1.00 65.44 218 ILE A O 1
ATOM 1685 N N . ALA A 1 219 ? 0.400 14.473 -24.501 1.00 69.44 219 ALA A N 1
ATOM 1686 C CA . ALA A 1 219 ? 1.642 15.214 -24.708 1.00 69.44 219 ALA A CA 1
ATOM 1687 C C . ALA A 1 219 ? 1.695 16.504 -23.872 1.00 69.44 219 ALA A C 1
ATOM 1689 O O . ALA A 1 219 ? 2.722 16.759 -23.241 1.00 69.44 219 ALA A O 1
ATOM 1690 N N . SER A 1 220 ? 0.595 17.259 -23.786 1.00 65.94 220 SER A N 1
ATOM 1691 C CA . SER A 1 220 ? 0.511 18.475 -22.965 1.00 65.94 220 SER A CA 1
ATOM 1692 C C . SER A 1 220 ? 0.671 18.194 -21.468 1.00 65.94 220 SER A C 1
ATOM 1694 O O . SER A 1 220 ? 1.407 18.906 -20.785 1.00 65.94 220 SER A O 1
ATOM 1696 N N . ILE A 1 221 ? 0.068 17.116 -20.952 1.00 63.44 221 ILE A N 1
ATOM 1697 C CA . ILE A 1 221 ? 0.262 16.692 -19.554 1.00 63.44 221 ILE A CA 1
ATOM 1698 C C . ILE A 1 221 ? 1.711 16.259 -19.312 1.00 63.44 221 ILE A C 1
ATOM 1700 O O . ILE A 1 221 ? 2.314 16.599 -18.295 1.00 63.44 221 ILE A O 1
ATOM 1704 N N . ARG A 1 222 ? 2.314 15.539 -20.260 1.00 66.50 222 ARG A N 1
ATOM 1705 C CA . ARG A 1 222 ? 3.718 15.135 -20.155 1.00 66.50 222 ARG A CA 1
ATOM 1706 C C . ARG A 1 222 ? 4.659 16.341 -20.119 1.00 66.50 222 ARG A C 1
ATOM 1708 O O . ARG A 1 222 ? 5.617 16.330 -19.349 1.00 66.50 222 ARG A O 1
ATOM 1715 N N . GLU A 1 223 ? 4.414 17.347 -20.951 1.00 67.12 223 GLU A N 1
ATOM 1716 C CA . GLU A 1 223 ? 5.223 18.565 -21.013 1.00 67.12 223 GLU A CA 1
ATOM 1717 C C . GLU A 1 223 ? 5.073 19.410 -19.738 1.00 67.12 223 GLU A C 1
ATOM 1719 O O . GLU A 1 223 ? 6.080 19.849 -19.178 1.00 67.12 223 GLU A O 1
ATOM 1724 N N . GLY A 1 224 ? 3.854 19.534 -19.201 1.00 61.53 224 GLY A N 1
ATOM 1725 C CA . GLY A 1 224 ? 3.609 20.180 -17.907 1.00 61.53 224 GLY A CA 1
ATOM 1726 C C . GLY A 1 224 ? 4.343 19.490 -16.749 1.00 61.53 224 GLY A C 1
ATOM 1727 O O . GLY A 1 224 ? 5.093 20.147 -16.028 1.00 61.53 224 GLY A O 1
ATOM 1728 N N . LEU A 1 225 ? 4.269 18.155 -16.660 1.00 59.69 225 LEU A N 1
ATOM 1729 C CA . LEU A 1 225 ? 4.975 17.359 -15.640 1.00 59.69 225 LEU A CA 1
ATOM 1730 C C . LEU A 1 225 ? 6.510 17.441 -15.739 1.00 59.69 225 LEU A C 1
ATOM 1732 O O . LEU A 1 225 ? 7.212 17.172 -14.764 1.00 59.69 225 LEU A O 1
ATOM 1736 N N . LEU A 1 226 ? 7.061 17.745 -16.920 1.00 61.19 226 LEU A N 1
ATOM 1737 C CA . LEU A 1 226 ? 8.504 17.930 -17.117 1.00 61.19 226 LEU A CA 1
ATOM 1738 C C . LEU A 1 226 ? 8.957 19.342 -16.721 1.00 61.19 226 LEU A C 1
ATOM 1740 O O . LEU A 1 226 ? 10.036 19.496 -16.141 1.00 61.19 226 LEU A O 1
ATOM 1744 N N . ASN A 1 227 ? 8.129 20.351 -16.991 1.00 58.81 227 ASN A N 1
ATOM 1745 C CA . ASN A 1 227 ? 8.445 21.755 -16.736 1.00 58.81 227 ASN A CA 1
ATOM 1746 C C . ASN A 1 227 ? 8.204 22.169 -15.269 1.00 58.81 227 ASN A C 1
ATOM 1748 O O . ASN A 1 227 ? 8.966 22.985 -14.744 1.00 58.81 227 ASN A O 1
ATOM 1752 N N . GLY A 1 228 ? 7.234 21.560 -14.571 1.00 49.47 228 GLY A N 1
ATOM 1753 C CA . GLY A 1 228 ? 6.953 21.810 -13.147 1.00 49.47 228 GLY A CA 1
ATOM 1754 C C . GLY A 1 228 ? 8.100 21.427 -12.196 1.00 49.47 228 GLY A C 1
ATOM 1755 O O . GLY A 1 228 ? 8.322 22.085 -11.182 1.00 49.47 228 GLY A O 1
ATOM 1756 N N . THR A 1 229 ? 8.931 20.443 -12.566 1.00 44.88 229 THR A N 1
ATOM 1757 C CA . THR A 1 229 ? 10.103 20.011 -11.772 1.00 44.88 229 THR A CA 1
ATOM 1758 C C . THR A 1 229 ? 11.296 20.980 -11.762 1.00 44.88 229 THR A C 1
ATOM 1760 O O . THR A 1 229 ? 12.283 20.704 -11.087 1.00 44.88 229 THR A O 1
ATOM 1763 N N . SER A 1 230 ? 11.257 22.092 -12.507 1.00 37.97 230 SER A N 1
ATOM 1764 C CA . SER A 1 230 ? 12.373 23.058 -12.589 1.00 37.97 230 SER A CA 1
ATOM 1765 C C . SER A 1 230 ? 12.177 24.350 -11.780 1.00 37.97 230 SER A C 1
ATOM 1767 O O . SER A 1 230 ? 13.052 25.213 -11.823 1.00 37.97 230 SER A O 1
ATOM 1769 N N . GLN A 1 231 ? 11.070 24.504 -11.040 1.00 38.25 231 GLN A N 1
ATOM 1770 C CA . GLN A 1 231 ? 10.815 25.694 -10.205 1.00 38.25 231 GLN A CA 1
ATOM 1771 C C . GLN A 1 231 ? 10.637 25.424 -8.699 1.00 38.25 231 GLN A C 1
ATOM 1773 O O . GLN A 1 231 ? 10.258 26.342 -7.973 1.00 38.25 231 GLN A O 1
ATOM 1778 N N . SER A 1 232 ? 10.932 24.215 -8.208 1.00 37.06 232 SER A N 1
ATOM 1779 C CA . SER A 1 232 ? 10.944 23.906 -6.762 1.00 37.06 232 SER A CA 1
ATOM 1780 C C . SER A 1 232 ? 12.354 23.872 -6.179 1.00 37.06 232 SER A C 1
ATOM 1782 O O . SER A 1 232 ? 13.249 23.289 -6.830 1.00 37.06 232 SER A O 1
#

Radius of gyration: 22.9 Å; Cα contacts (8 Å, |Δi|>4): 171; chains: 1; bounding box: 45×42×86 Å

Sequence (232 aa):
MADSAQSAGGAGRPEKQGWGVIPGPVHRLLVRLTEKARAIADGQDVSEWPPADTPSDFDPYFRKTLAATQALHETTTDLRSLVSAWAHKYHQPKPNFSDLARAQGATPQGLYKRYKQSTRDAIDELLSDEPQIAVILDAFPSLRLVDLRGLSTPIDRALRDAHARITSASASSPYEDRLAHVLEVLEAVAAVNGLKPDMQQVHDLLVEVDIEPTDENIASIREGLLNGTSQS

Foldseek 3Di:
DDDDDDDDDDDDDPPDPDAPDDDQLLVLLLVLLVVQLVVLVVPDDPVPAPDPPDDDDCVVVVVSVVVSVVLSVLSVLLSLQSVLLCLQPPHPPRPDLCVSQVVVVHGSVRSVVSHDPLSNVLVVLSVDLQHDPLSVCLSRVSDDLVSSPPSDPSSPVNSVVVLVVLQVVLVVDDPVVNLVSLLVVQVVVCVSNVDRDDLVRSCVVCVSNVHHPDPVSSVVSVVSNVVVVPPD

pLDDT: mean 75.6, std 18.59, range [29.44, 97.69]

Nearest PDB structures (foldseek):
  2lqu-assembly1_A  TM=2.946E-01  e=4.847E+00  Borreliella burgdorferi
  1o5h-assembly1_B  TM=2.055E-01  e=3.163E+00  Thermotoga maritima

Secondary structure (DSSP, 8-state):
----------------PPTTPPPHHHHHHHHHHHHHHHHHHHT--GGGSPPTTS----HHHHHHHHHHHHHHHHHHHHHHHHHHHHHHHT-SSPPPHHHHHHHTT--HHHHHHH--HHHHHHHHHHT-SS--HHHHHHH-TT--HHHHTTS-HHHHHHHHHHHHHHHHHHTTS-HHHHHHHHHHHHHHHHHHHSSPPPHHHHHHHHHHTT----HHHHHHHHHHHHHGGG--

Organism: NCBI:txid286438

Solvent-accessible surface area (backbone atoms only — not comparable to full-atom values): 13634 Å² total; per-residue (Å²): 145,82,83,88,81,87,89,79,87,76,75,83,72,76,77,81,72,59,88,87,64,74,54,65,32,61,47,46,47,52,51,49,36,51,53,49,33,47,52,48,57,73,68,62,62,74,81,77,53,77,60,94,89,51,97,70,88,55,63,70,58,51,51,54,49,52,52,43,53,49,54,34,51,42,23,50,49,36,45,53,40,53,53,52,41,45,39,68,72,72,41,68,80,61,66,58,60,61,58,56,11,54,77,68,79,40,49,52,71,56,43,55,73,63,59,50,70,52,47,50,51,22,53,51,31,63,70,35,82,77,30,53,65,66,50,39,39,72,45,25,75,65,57,53,76,79,70,47,56,82,34,39,73,37,44,44,44,43,54,48,53,52,48,50,52,52,51,59,59,46,75,75,48,60,73,72,52,41,55,52,44,53,43,51,50,48,49,51,52,20,71,76,62,79,41,80,73,51,73,64,56,51,42,54,51,29,56,72,72,78,37,78,78,40,75,64,57,53,48,54,46,52,50,49,66,60,57,60,73,75,79,118

Mean predicted aligned error: 14.04 Å